Protein AF-K7M5F2-F1 (afdb_monomer)

Sequence (200 aa):
MLAVQALCSLNFTLAEAKSIIKHCSKCSKLYLAITSHKILSRCQKVRNAFELYLVQIQNAVPIPLAGKISAILHDLRGTEFSLEFAEDEARKVLLSLLEKNFPDSASVQKEELEAIQIATSRLEIKSPFSLLVEKATLKKQLEEVSEENLKQKELLQYLLYLLVKHGKSNCQFQNGSHSPKHECHDQSLEHELVVDESSQ

Mean predicted aligned error: 10.35 Å

Nearest PDB structures (foldseek):
  5cwd-assembly1_A  TM=3.007E-01  e=9.130E+00  synthetic construct
  8tn1-assembly1_B  TM=1.556E-01  e=3.199E+00  synthetic construct

Radius of gyration: 24.92 Å; Cα contacts (8 Å, |Δi|>4): 135; chains: 1; bounding box: 52×52×90 Å

Foldseek 3Di:
DQLVVLVVQLVVLVVQVVVLVVPVVLAFLLLCLQCVVVSQVSVVVSLVSNLVSLVSNLVVDDPVVVVVSVVVNVVSVVDHRDDDPLSPQLNVLVVVLVVPPDDDDPVNLVSLQVSVLSNCVSSVCQDPVSLVSSLVSLVVVLVVDDPVPVVSNVVSVVVNVSCVSRVVVSNPPPDDDDDDDDDDDDDDPDDDDDDDDDDD

Secondary structure (DSSP, 8-state):
-HHHHHHHHHHHHHHHHHHHHHHHHHS-HHHHHHHHHHHHHHHHHHHHHHHHHHHHHHTTS-HHHHHHHHHHHHHHHH------HHHHHHHHHHHHHHHT---S-HHHHHHHHHHHHHHHHHTT--SHHHHHHHHHHHHHHHHSS-TT-HHHHHHHHHHHHHHHHHTTGGGSSS--S-----------------------

pLDDT: mean 84.05, std 22.11, range [27.27, 98.25]

Structure (mmCIF, N/CA/C/O backbone):
data_AF-K7M5F2-F1
#
_entry.id   AF-K7M5F2-F1
#
loop_
_atom_site.group_PDB
_atom_site.id
_atom_site.type_symbol
_atom_site.label_atom_id
_atom_site.label_alt_id
_atom_site.label_comp_id
_atom_site.label_asym_id
_atom_site.label_entity_id
_atom_site.label_seq_id
_atom_site.pdbx_PDB_ins_code
_atom_site.Cartn_x
_atom_site.Cartn_y
_atom_site.Cartn_z
_atom_site.occupancy
_atom_site.B_iso_or_equiv
_atom_site.auth_seq_id
_atom_site.auth_comp_id
_atom_site.auth_asym_id
_atom_site.auth_atom_id
_atom_site.pdbx_PDB_model_num
ATOM 1 N N . MET A 1 1 ? 13.734 11.392 -31.577 1.00 63.00 1 MET A N 1
ATOM 2 C CA . MET A 1 1 ? 12.809 12.075 -30.641 1.00 63.00 1 MET A CA 1
ATOM 3 C C . MET A 1 1 ? 12.078 11.081 -29.732 1.00 63.00 1 MET A C 1
ATOM 5 O O . MET A 1 1 ? 12.103 11.277 -28.527 1.00 63.00 1 MET A O 1
ATOM 9 N N . LEU A 1 2 ? 11.546 9.971 -30.268 1.00 78.94 2 LEU A N 1
ATOM 10 C CA . LEU A 1 2 ? 10.808 8.951 -29.496 1.00 78.94 2 LEU A CA 1
ATOM 11 C C . LEU A 1 2 ? 11.593 8.323 -28.326 1.00 78.94 2 LEU A C 1
ATOM 13 O O . LEU A 1 2 ? 11.056 8.206 -27.233 1.00 78.94 2 LEU A O 1
ATOM 17 N N . ALA A 1 3 ? 12.874 7.984 -28.511 1.00 81.31 3 ALA A N 1
ATOM 18 C CA . ALA A 1 3 ? 13.677 7.352 -27.455 1.00 81.31 3 ALA A CA 1
ATOM 19 C C . ALA A 1 3 ? 13.924 8.265 -26.236 1.00 81.31 3 ALA A C 1
ATOM 21 O O . ALA A 1 3 ? 13.863 7.813 -25.096 1.00 81.31 3 ALA A O 1
ATOM 22 N N . VAL A 1 4 ? 14.158 9.563 -26.468 1.00 90.62 4 VAL A N 1
ATOM 23 C CA . VAL A 1 4 ? 14.329 10.552 -25.389 1.00 90.62 4 VAL A CA 1
ATOM 24 C C . VAL A 1 4 ? 13.016 10.735 -24.632 1.00 90.62 4 VAL A C 1
ATOM 26 O O . VAL A 1 4 ? 13.013 10.733 -23.407 1.00 90.62 4 VAL A O 1
ATOM 29 N N . GLN A 1 5 ? 11.894 10.815 -25.352 1.00 94.44 5 GLN A N 1
ATOM 30 C CA . GLN A 1 5 ? 10.572 10.899 -24.738 1.00 94.44 5 GLN A CA 1
ATOM 31 C C . GLN A 1 5 ? 10.264 9.662 -23.883 1.00 94.44 5 GLN A C 1
ATOM 33 O O . GLN A 1 5 ? 9.846 9.818 -22.740 1.00 94.44 5 GLN A O 1
ATOM 38 N N . ALA A 1 6 ? 10.537 8.454 -24.387 1.00 95.25 6 ALA A N 1
ATOM 39 C CA . ALA A 1 6 ? 10.358 7.216 -23.629 1.00 95.25 6 ALA A CA 1
ATOM 40 C C . ALA A 1 6 ? 11.212 7.195 -22.350 1.00 95.25 6 ALA A C 1
ATOM 42 O O . ALA A 1 6 ? 10.727 6.789 -21.297 1.00 95.25 6 ALA A O 1
ATOM 43 N N . LEU A 1 7 ? 12.454 7.691 -22.408 1.00 94.88 7 LEU A N 1
ATOM 44 C CA . LEU A 1 7 ? 13.317 7.811 -21.231 1.00 94.88 7 LEU A CA 1
ATOM 45 C C . LEU A 1 7 ? 12.778 8.829 -20.213 1.00 94.88 7 LEU A C 1
ATOM 47 O O . LEU A 1 7 ? 12.777 8.559 -19.011 1.00 94.88 7 LEU A O 1
ATOM 51 N N . CYS A 1 8 ? 12.283 9.980 -20.674 1.00 96.38 8 CYS A N 1
ATOM 52 C CA . CYS A 1 8 ? 11.631 10.962 -19.806 1.00 96.38 8 CYS A CA 1
ATOM 53 C C . CYS A 1 8 ? 10.386 10.371 -19.128 1.00 96.38 8 CYS A C 1
ATOM 55 O O . CYS A 1 8 ? 10.224 10.512 -17.915 1.00 96.38 8 CYS A O 1
ATOM 57 N N . SER A 1 9 ? 9.541 9.668 -19.886 1.00 97.56 9 SER A N 1
ATOM 58 C CA . SER A 1 9 ? 8.361 8.986 -19.356 1.00 97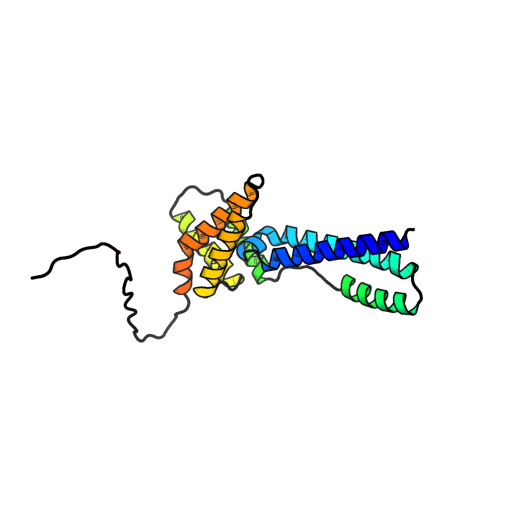.56 9 SER A CA 1
ATOM 59 C C . SER A 1 9 ? 8.730 7.890 -18.355 1.00 97.56 9 SER A C 1
ATOM 61 O O . SER A 1 9 ? 8.126 7.829 -17.288 1.00 97.56 9 SER A O 1
ATOM 63 N N . LEU A 1 10 ? 9.774 7.099 -18.627 1.00 97.12 10 LEU A N 1
ATOM 64 C CA . LEU A 1 10 ? 10.306 6.100 -17.695 1.00 97.12 10 LEU A CA 1
ATOM 65 C C . LEU A 1 10 ? 10.711 6.736 -16.356 1.00 97.12 10 LEU A C 1
ATOM 67 O O . LEU A 1 10 ? 10.392 6.209 -15.290 1.00 97.12 10 LEU A O 1
ATOM 71 N N . ASN A 1 11 ? 11.388 7.886 -16.400 1.00 97.31 11 ASN A N 1
ATOM 72 C CA . ASN A 1 11 ? 11.805 8.602 -15.197 1.00 97.31 11 ASN A CA 1
ATOM 73 C C . ASN A 1 11 ? 10.606 9.146 -14.396 1.00 97.31 11 ASN A C 1
ATOM 75 O O . ASN A 1 11 ? 10.605 9.085 -13.166 1.00 97.31 11 ASN A O 1
ATOM 79 N N . PHE A 1 12 ? 9.560 9.627 -15.075 1.00 97.62 12 PHE A N 1
ATOM 80 C CA . PHE A 1 12 ? 8.316 10.025 -14.413 1.00 97.62 12 PHE A CA 1
ATOM 81 C C . PHE A 1 12 ? 7.614 8.825 -13.758 1.00 97.62 12 PHE A C 1
ATOM 83 O O . PHE A 1 12 ? 7.247 8.895 -12.586 1.00 97.62 12 PHE A O 1
ATOM 90 N N . THR A 1 13 ? 7.509 7.694 -14.463 1.00 98.12 13 THR A N 1
ATOM 91 C CA . THR A 1 13 ? 6.963 6.443 -13.911 1.00 98.12 13 THR A CA 1
ATOM 92 C C . THR A 1 13 ? 7.760 5.967 -12.691 1.00 98.12 13 THR A C 1
ATOM 94 O O . THR A 1 13 ? 7.176 5.505 -11.712 1.00 98.12 13 THR A O 1
ATOM 97 N N . LEU A 1 14 ? 9.084 6.159 -12.677 1.00 97.88 14 LEU A N 1
ATOM 98 C CA . LEU A 1 14 ? 9.917 5.886 -11.503 1.00 97.88 14 LEU A CA 1
ATOM 99 C C . LEU A 1 14 ? 9.591 6.792 -10.312 1.00 97.88 14 LEU A C 1
ATOM 101 O O . LEU A 1 14 ? 9.552 6.320 -9.173 1.00 97.88 14 LEU A O 1
ATOM 105 N N . ALA A 1 15 ? 9.350 8.081 -10.548 1.00 98.25 15 ALA A N 1
ATOM 106 C CA . ALA A 1 15 ? 8.905 8.993 -9.499 1.00 98.25 15 ALA A CA 1
ATOM 107 C C . ALA A 1 15 ? 7.521 8.595 -8.951 1.00 98.25 15 ALA A C 1
ATOM 109 O O . ALA A 1 15 ? 7.313 8.617 -7.736 1.00 98.25 15 ALA A O 1
ATOM 110 N N . GLU A 1 16 ? 6.605 8.159 -9.819 1.00 97.75 16 GLU A N 1
ATOM 111 C CA . GLU A 1 16 ? 5.289 7.652 -9.421 1.00 97.75 16 GLU A CA 1
ATOM 112 C C . GLU A 1 16 ? 5.397 6.375 -8.573 1.00 97.75 16 GLU A C 1
ATOM 114 O O . GLU A 1 16 ? 4.801 6.303 -7.496 1.00 97.75 16 GLU A O 1
ATOM 119 N N . ALA A 1 17 ? 6.224 5.409 -8.987 1.00 97.56 17 ALA A N 1
ATOM 120 C CA . ALA A 1 17 ? 6.496 4.190 -8.224 1.00 97.56 17 ALA A CA 1
ATOM 121 C C . ALA A 1 17 ? 7.004 4.510 -6.808 1.00 97.56 17 ALA A C 1
ATOM 123 O O . ALA A 1 17 ? 6.481 4.003 -5.813 1.00 97.56 17 ALA A O 1
ATOM 124 N N . LYS A 1 18 ? 7.981 5.423 -6.703 1.00 98.19 18 LYS A N 1
ATOM 125 C CA . LYS A 1 18 ? 8.516 5.900 -5.416 1.00 98.19 18 LYS A CA 1
ATOM 126 C C . LYS A 1 18 ? 7.440 6.564 -4.559 1.00 98.19 18 LYS A C 1
ATOM 128 O O . LYS A 1 18 ? 7.428 6.378 -3.343 1.00 98.19 18 LYS A O 1
ATOM 133 N N . SER A 1 19 ? 6.538 7.324 -5.177 1.00 97.44 19 SER A N 1
ATOM 134 C CA . SER A 1 19 ? 5.416 7.962 -4.486 1.00 97.44 19 SER A CA 1
ATOM 135 C C . SER A 1 19 ? 4.451 6.929 -3.896 1.00 97.44 19 SER A C 1
ATOM 137 O O . SER A 1 19 ? 4.075 7.049 -2.731 1.00 97.44 19 SER A O 1
ATOM 139 N N . ILE A 1 20 ? 4.116 5.869 -4.642 1.00 97.19 20 ILE A N 1
ATOM 140 C CA . ILE A 1 20 ? 3.271 4.768 -4.146 1.00 97.19 20 ILE A CA 1
ATOM 141 C C . ILE A 1 20 ? 3.938 4.062 -2.961 1.00 97.19 20 ILE A C 1
ATOM 143 O O . ILE A 1 20 ? 3.299 3.891 -1.925 1.00 97.19 20 ILE A O 1
ATOM 147 N N . ILE A 1 21 ? 5.224 3.713 -3.072 1.00 96.88 21 ILE A N 1
ATOM 148 C CA . ILE A 1 21 ? 5.973 3.052 -1.987 1.00 96.88 21 ILE A CA 1
ATOM 149 C C . ILE A 1 21 ? 5.999 3.934 -0.733 1.00 96.88 21 ILE A C 1
ATOM 151 O O . ILE A 1 21 ? 5.692 3.468 0.362 1.00 96.88 21 ILE A O 1
ATOM 155 N N . LYS A 1 22 ? 6.311 5.227 -0.890 1.00 96.38 22 LYS A N 1
ATOM 156 C CA . LYS A 1 22 ? 6.329 6.200 0.212 1.00 96.38 22 LYS A CA 1
ATOM 157 C C . LYS A 1 22 ? 4.951 6.393 0.845 1.00 96.38 22 LYS A C 1
ATOM 159 O O . LYS A 1 22 ? 4.866 6.632 2.045 1.00 96.38 22 LYS A O 1
ATOM 164 N N . HIS A 1 23 ? 3.886 6.337 0.049 1.00 95.06 23 HIS A N 1
ATOM 165 C CA . HIS A 1 23 ? 2.523 6.383 0.561 1.00 95.06 23 HIS A CA 1
ATOM 166 C C . HIS A 1 23 ? 2.242 5.148 1.422 1.00 95.06 23 HIS A C 1
ATOM 168 O O . HIS A 1 23 ? 1.857 5.303 2.576 1.00 95.06 23 HIS A O 1
ATOM 174 N N . CYS A 1 24 ? 2.524 3.946 0.914 1.00 95.62 24 CYS A N 1
ATOM 175 C CA . CYS A 1 24 ? 2.294 2.703 1.651 1.00 95.62 24 CYS A CA 1
ATOM 176 C C . CYS A 1 24 ? 3.113 2.638 2.949 1.00 95.62 24 CYS A C 1
ATOM 178 O O . CYS A 1 24 ? 2.581 2.268 3.984 1.00 95.62 24 CYS A O 1
ATOM 180 N N . SER A 1 25 ? 4.374 3.076 2.947 1.00 95.44 25 SER A N 1
ATOM 181 C CA . SER A 1 25 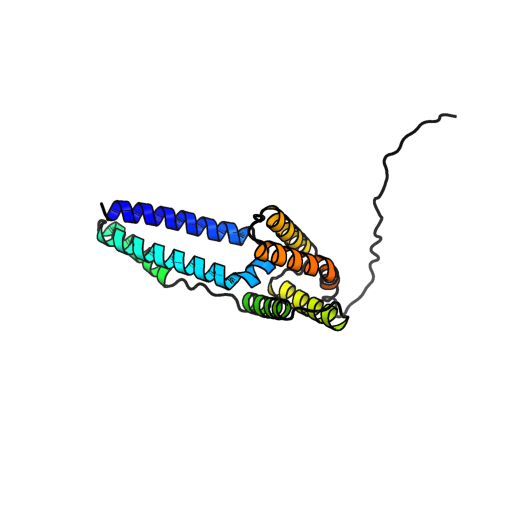? 5.213 3.018 4.154 1.00 95.44 25 SER A CA 1
ATOM 182 C C . SER A 1 25 ? 4.790 3.970 5.276 1.00 95.44 25 SER A C 1
ATOM 184 O O . SER A 1 25 ? 5.200 3.789 6.419 1.00 95.44 25 SER A O 1
ATOM 186 N N . LYS A 1 26 ? 3.998 4.999 4.958 1.00 94.44 26 LYS A N 1
ATOM 187 C CA . LYS A 1 26 ? 3.511 5.995 5.921 1.00 94.44 26 LYS A CA 1
ATOM 188 C C . LYS A 1 26 ? 2.046 5.813 6.301 1.00 94.44 26 LYS A C 1
ATOM 190 O O . LYS A 1 26 ? 1.570 6.532 7.174 1.00 94.44 26 LYS A O 1
ATOM 195 N N . CYS A 1 27 ? 1.321 4.936 5.614 1.00 96.44 27 CYS A N 1
ATOM 196 C CA . CYS A 1 27 ? -0.094 4.730 5.872 1.00 96.44 27 CYS A CA 1
ATOM 197 C C . CYS A 1 27 ? -0.322 3.738 7.011 1.00 96.44 27 CYS A C 1
ATOM 199 O O . CYS A 1 27 ? 0.452 2.807 7.211 1.00 96.44 27 CYS A O 1
ATOM 201 N N . SER A 1 28 ? -1.442 3.916 7.707 1.00 97.94 28 SER A N 1
ATOM 202 C CA . SER A 1 28 ? -2.003 2.931 8.625 1.00 97.94 28 SER A CA 1
ATOM 203 C C . SER A 1 28 ? -2.209 1.600 7.910 1.00 97.94 28 SER A C 1
ATOM 205 O O . SER A 1 28 ? -2.709 1.563 6.779 1.00 97.94 28 SER A O 1
ATOM 207 N N . LYS A 1 29 ? -1.878 0.501 8.593 1.00 97.75 29 LYS A N 1
ATOM 208 C CA . LYS A 1 29 ? -2.130 -0.851 8.086 1.00 97.75 29 LYS A CA 1
ATOM 209 C C . LYS A 1 29 ? -3.624 -1.103 7.883 1.00 97.75 29 LYS A C 1
ATOM 211 O O . LYS A 1 29 ? -4.004 -1.677 6.867 1.00 97.75 29 LYS A O 1
ATOM 216 N N . LEU A 1 30 ? -4.481 -0.639 8.799 1.00 97.62 30 LEU A N 1
ATOM 217 C CA . LEU A 1 30 ? -5.940 -0.744 8.649 1.00 97.62 30 LEU A CA 1
ATOM 218 C C . LEU A 1 30 ? -6.435 0.001 7.404 1.00 97.62 30 LEU A C 1
ATOM 220 O O . LEU A 1 30 ? -7.216 -0.536 6.616 1.00 97.62 30 LEU A O 1
ATOM 224 N N . TYR A 1 31 ? -5.947 1.226 7.199 1.00 97.81 31 TYR A N 1
ATOM 225 C CA . TYR A 1 31 ? -6.301 2.023 6.028 1.00 97.81 31 TYR A CA 1
ATOM 226 C C . TYR A 1 31 ? -5.828 1.364 4.724 1.00 97.81 31 TYR A C 1
ATOM 228 O O . TYR A 1 31 ? -6.576 1.315 3.741 1.00 97.81 31 TYR A O 1
ATOM 236 N N . LEU A 1 32 ? -4.607 0.819 4.707 1.00 97.81 32 LEU A N 1
ATOM 237 C CA . LEU A 1 32 ? -4.080 0.076 3.562 1.00 97.81 32 LEU A CA 1
ATOM 238 C C . LEU A 1 32 ? -4.871 -1.196 3.283 1.00 97.81 32 LEU A C 1
ATOM 240 O O . LEU A 1 32 ? -5.139 -1.469 2.119 1.00 97.81 32 LEU A O 1
ATOM 244 N N . ALA A 1 33 ? -5.312 -1.934 4.304 1.00 98.00 33 ALA A N 1
ATOM 245 C CA . ALA A 1 33 ? -6.135 -3.125 4.106 1.00 98.00 33 ALA A CA 1
ATOM 246 C C . ALA A 1 33 ? -7.422 -2.784 3.334 1.00 98.00 33 ALA A C 1
ATOM 248 O O . ALA A 1 33 ? -7.729 -3.414 2.321 1.00 98.00 33 ALA A O 1
ATOM 249 N N . ILE A 1 34 ? -8.127 -1.720 3.733 1.00 97.38 34 ILE A N 1
ATOM 250 C CA . ILE A 1 34 ? -9.360 -1.261 3.069 1.00 97.38 34 ILE A CA 1
ATOM 251 C C . ILE A 1 34 ? -9.091 -0.711 1.660 1.00 97.38 34 ILE A C 1
ATOM 253 O O . ILE A 1 34 ? -9.845 -0.980 0.721 1.00 97.38 34 ILE A O 1
ATOM 257 N N . THR A 1 35 ? -8.014 0.058 1.486 1.00 96.81 35 THR A N 1
ATOM 258 C CA . THR A 1 35 ? -7.685 0.721 0.208 1.00 96.81 35 THR A CA 1
ATOM 259 C C . THR A 1 35 ? -6.789 -0.102 -0.720 1.00 96.81 35 THR A C 1
ATOM 261 O O . THR A 1 35 ? -6.487 0.333 -1.834 1.00 96.81 35 THR A O 1
ATOM 264 N N . SER A 1 36 ? -6.427 -1.310 -0.302 1.00 96.56 36 SER A N 1
ATOM 265 C CA . SER A 1 36 ? -5.503 -2.237 -0.959 1.00 96.56 36 SER A CA 1
ATOM 266 C C . SER A 1 36 ? -5.755 -2.399 -2.453 1.00 96.56 36 SER A C 1
ATOM 268 O O . SER A 1 36 ? -4.835 -2.220 -3.244 1.00 96.56 36 SER A O 1
ATOM 270 N N . HIS A 1 37 ? -6.999 -2.631 -2.883 1.00 95.75 37 HIS A N 1
ATOM 271 C CA . HIS A 1 37 ? -7.314 -2.801 -4.307 1.00 95.75 37 HIS A CA 1
ATOM 272 C C . HIS A 1 37 ? -6.934 -1.572 -5.154 1.00 95.75 37 HIS A C 1
ATOM 274 O O . HIS A 1 37 ? -6.482 -1.708 -6.293 1.00 95.75 37 HIS A O 1
ATOM 280 N N . LYS A 1 38 ? -7.086 -0.357 -4.603 1.00 96.00 38 LYS A N 1
ATOM 281 C CA . LYS A 1 38 ? -6.697 0.884 -5.288 1.00 96.00 38 LYS A CA 1
ATOM 282 C C . LYS A 1 38 ? -5.182 0.960 -5.405 1.00 96.00 38 LYS A C 1
ATOM 284 O O . LYS A 1 38 ? -4.678 1.350 -6.454 1.00 96.00 38 LYS A O 1
ATOM 289 N N . ILE A 1 39 ? -4.463 0.574 -4.351 1.00 96.81 39 ILE A N 1
ATOM 290 C CA . ILE A 1 39 ? -2.999 0.524 -4.347 1.00 96.81 39 ILE A CA 1
ATOM 291 C C . ILE A 1 39 ? -2.488 -0.515 -5.348 1.00 96.81 39 ILE A C 1
ATOM 293 O O . ILE A 1 39 ? -1.681 -0.158 -6.202 1.00 96.81 39 ILE A O 1
ATOM 297 N N . LEU A 1 40 ? -3.020 -1.740 -5.335 1.00 97.25 40 LEU A N 1
ATOM 298 C CA . LEU A 1 40 ? -2.664 -2.787 -6.297 1.00 97.25 40 LEU A CA 1
ATOM 299 C C . LEU A 1 40 ? -2.913 -2.334 -7.740 1.00 97.25 40 LEU A C 1
ATOM 301 O O . LEU A 1 40 ? -2.040 -2.480 -8.592 1.00 97.25 40 LEU A O 1
ATOM 305 N N . SER A 1 41 ? -4.056 -1.692 -8.011 1.00 97.19 41 SER A N 1
ATOM 306 C CA . SER A 1 41 ? -4.349 -1.127 -9.335 1.00 97.19 41 SER A CA 1
ATOM 307 C C . SER A 1 41 ? -3.330 -0.060 -9.756 1.00 97.19 41 SER A C 1
ATOM 309 O O . SER A 1 41 ? -2.920 -0.021 -10.917 1.00 97.19 41 SER A O 1
ATOM 311 N N . ARG A 1 42 ? -2.877 0.794 -8.829 1.00 97.38 42 ARG A N 1
ATOM 312 C CA . ARG A 1 42 ? -1.824 1.785 -9.103 1.00 97.38 42 ARG A CA 1
ATOM 313 C C . ARG A 1 42 ? -0.475 1.119 -9.377 1.00 97.38 42 ARG A C 1
ATOM 315 O O . ARG A 1 42 ? 0.165 1.472 -10.364 1.00 97.38 42 ARG A O 1
ATOM 322 N N . CYS A 1 43 ? -0.075 0.131 -8.575 1.00 97.00 43 CYS A N 1
ATOM 323 C CA . CYS A 1 43 ? 1.142 -0.654 -8.803 1.00 97.00 43 CYS A CA 1
ATOM 324 C C . CYS A 1 43 ? 1.123 -1.328 -10.181 1.00 97.00 43 CYS A C 1
ATOM 326 O O . CYS A 1 43 ? 2.088 -1.238 -10.939 1.00 97.00 43 CYS A O 1
ATOM 328 N N . GLN A 1 44 ? -0.014 -1.921 -10.545 1.00 97.06 44 GLN A N 1
ATOM 329 C CA . GLN A 1 44 ? -0.224 -2.566 -11.835 1.00 97.06 44 GLN A CA 1
ATOM 330 C C . GLN A 1 44 ? -0.091 -1.585 -13.010 1.00 97.06 44 GLN A C 1
ATOM 332 O O . GLN A 1 44 ? 0.558 -1.895 -14.010 1.00 97.06 44 GLN A O 1
ATOM 337 N N . LYS A 1 45 ? -0.667 -0.382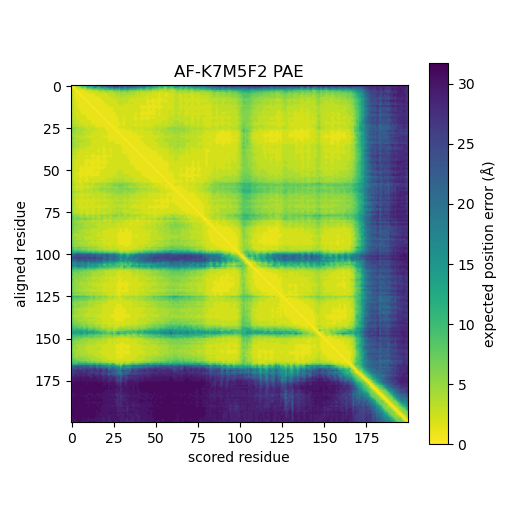 -12.895 1.00 96.94 45 LYS A N 1
ATOM 338 C CA . LYS A 1 45 ? -0.534 0.674 -13.914 1.00 96.94 45 LYS A CA 1
ATOM 339 C C . LYS A 1 45 ? 0.917 1.120 -14.082 1.00 96.94 45 LYS A C 1
ATOM 341 O O . LYS A 1 45 ? 1.387 1.226 -15.211 1.00 96.94 45 LYS A O 1
ATOM 346 N N . VAL A 1 46 ? 1.630 1.321 -12.975 1.00 97.62 46 VAL A N 1
ATOM 347 C CA . VAL A 1 46 ? 3.053 1.689 -12.981 1.00 97.62 46 VAL A CA 1
ATOM 348 C C . VAL A 1 46 ? 3.911 0.590 -13.613 1.00 97.62 46 VAL A C 1
ATOM 350 O O . VAL A 1 46 ? 4.764 0.892 -14.443 1.00 97.62 46 VAL A O 1
ATOM 353 N N . ARG A 1 47 ? 3.650 -0.687 -13.304 1.00 97.69 47 ARG A N 1
ATOM 354 C CA . ARG A 1 47 ? 4.326 -1.833 -13.936 1.00 97.69 47 ARG A CA 1
ATOM 355 C C . ARG A 1 47 ? 4.115 -1.859 -15.445 1.00 97.69 47 ARG A C 1
ATOM 357 O O . ARG A 1 47 ? 5.083 -1.956 -16.191 1.00 97.69 47 ARG A O 1
ATOM 364 N N . ASN A 1 48 ? 2.871 -1.703 -15.894 1.00 96.69 48 ASN A N 1
ATOM 365 C CA . ASN A 1 48 ? 2.546 -1.676 -17.321 1.00 96.69 48 ASN A CA 1
ATOM 366 C C . ASN A 1 48 ? 3.223 -0.496 -18.037 1.00 96.69 48 ASN A C 1
ATOM 368 O O . ASN A 1 48 ? 3.699 -0.643 -19.160 1.00 96.69 48 ASN A O 1
ATOM 372 N N . ALA A 1 49 ? 3.299 0.670 -17.387 1.00 97.62 49 ALA A N 1
ATOM 373 C CA . ALA A 1 49 ? 4.003 1.830 -17.923 1.00 97.62 49 ALA A CA 1
ATOM 374 C C . ALA A 1 49 ? 5.518 1.583 -18.026 1.00 97.62 49 ALA A C 1
ATOM 376 O O . ALA A 1 49 ? 6.113 1.874 -19.063 1.00 97.62 49 ALA A O 1
ATOM 377 N N . PHE A 1 50 ? 6.139 0.996 -16.997 1.00 97.88 50 PHE A N 1
ATOM 378 C CA . PHE A 1 50 ? 7.545 0.595 -17.061 1.00 97.88 50 PHE A CA 1
ATOM 379 C C . PHE A 1 50 ? 7.802 -0.361 -18.220 1.00 97.88 50 PHE A C 1
ATOM 381 O O . PHE A 1 50 ? 8.727 -0.130 -18.994 1.00 97.88 50 PHE A O 1
ATOM 388 N N . GLU A 1 51 ? 6.973 -1.393 -18.370 1.00 97.50 51 GLU A N 1
ATOM 389 C CA . GLU A 1 51 ? 7.098 -2.352 -19.463 1.00 97.50 51 GLU A CA 1
ATOM 390 C C . GLU A 1 51 ? 7.027 -1.657 -20.828 1.00 97.50 51 GLU A C 1
ATOM 392 O O . GLU A 1 51 ? 7.922 -1.832 -21.657 1.00 97.50 51 GLU A O 1
ATOM 397 N N . LEU A 1 52 ? 6.012 -0.812 -21.034 1.00 96.56 52 LEU A N 1
ATOM 398 C CA . LEU A 1 52 ? 5.823 -0.062 -22.273 1.00 96.56 52 LEU A CA 1
ATOM 399 C C . LEU A 1 52 ? 7.067 0.761 -22.641 1.00 96.56 52 LEU A C 1
ATOM 401 O O . LEU A 1 52 ? 7.551 0.682 -23.773 1.00 96.56 52 LEU A O 1
ATOM 405 N N . TYR A 1 53 ? 7.590 1.553 -21.703 1.00 97.62 53 TYR A N 1
ATOM 406 C CA . TYR A 1 53 ? 8.713 2.449 -21.987 1.00 97.62 53 TYR A CA 1
ATOM 407 C C . TYR A 1 53 ? 10.044 1.705 -22.098 1.00 97.62 53 TYR A C 1
ATOM 409 O O . TYR A 1 53 ? 10.865 2.055 -22.946 1.00 97.62 53 TYR A O 1
ATOM 417 N N . LEU A 1 54 ? 10.256 0.646 -21.314 1.00 97.00 54 LEU A N 1
ATOM 418 C CA . LEU A 1 54 ? 11.455 -0.186 -21.420 1.00 97.00 54 LEU A CA 1
ATOM 419 C C . LEU A 1 54 ? 11.525 -0.906 -22.770 1.00 97.00 54 LEU A C 1
ATOM 421 O O . LEU A 1 54 ? 12.592 -0.911 -23.376 1.00 97.00 54 LEU A O 1
ATOM 425 N N . VAL A 1 55 ? 10.409 -1.432 -23.288 1.00 96.38 55 VAL A N 1
ATOM 426 C CA . VAL A 1 55 ? 10.361 -2.033 -24.636 1.00 96.38 55 VAL A CA 1
ATOM 427 C C . VAL A 1 55 ? 10.713 -1.004 -25.716 1.00 96.38 55 VAL A C 1
ATOM 429 O O . VAL A 1 55 ? 11.490 -1.296 -26.625 1.00 96.38 55 VAL A O 1
ATOM 432 N N . GLN A 1 56 ? 10.200 0.226 -25.614 1.00 95.50 56 GLN A N 1
ATOM 433 C CA . GLN A 1 56 ? 10.539 1.290 -26.568 1.00 95.50 56 GLN A CA 1
ATOM 434 C C . GLN A 1 56 ? 12.029 1.654 -26.530 1.00 95.50 56 GLN A C 1
ATOM 436 O O . GLN A 1 56 ? 12.647 1.819 -27.581 1.00 95.50 56 GLN A O 1
ATOM 441 N N . ILE A 1 57 ? 12.616 1.754 -25.333 1.00 95.75 57 ILE A N 1
ATOM 442 C CA . ILE A 1 57 ? 14.040 2.067 -25.161 1.00 95.75 57 ILE A CA 1
ATOM 443 C C . ILE A 1 57 ? 14.911 0.901 -25.640 1.00 95.75 57 ILE A C 1
ATOM 445 O O . ILE A 1 57 ? 15.922 1.144 -26.292 1.00 95.75 57 ILE A O 1
ATOM 449 N N . GLN A 1 58 ? 14.516 -0.348 -25.376 1.00 95.94 58 GLN A N 1
ATOM 450 C CA . GLN A 1 58 ? 15.244 -1.549 -25.797 1.00 95.94 58 GLN A CA 1
ATOM 451 C C . GLN A 1 58 ? 15.533 -1.551 -27.302 1.00 95.94 58 GLN A C 1
ATOM 453 O O . GLN A 1 58 ? 16.652 -1.850 -27.710 1.00 95.94 58 GLN A O 1
ATOM 458 N N . ASN A 1 59 ? 14.550 -1.151 -28.112 1.00 92.94 59 ASN A N 1
ATOM 459 C CA . ASN A 1 59 ? 14.666 -1.087 -29.571 1.00 92.94 59 ASN A CA 1
ATOM 460 C C . ASN A 1 59 ? 15.517 0.092 -30.077 1.00 92.94 59 ASN A C 1
ATOM 462 O O . ASN A 1 59 ? 15.803 0.176 -31.269 1.00 92.94 59 ASN A O 1
ATOM 466 N N . ALA A 1 60 ? 15.900 1.018 -29.195 1.00 94.62 60 ALA A N 1
ATOM 467 C CA . ALA A 1 60 ? 16.623 2.243 -29.531 1.00 94.62 60 ALA A CA 1
ATOM 468 C C . ALA A 1 60 ? 18.060 2.284 -28.982 1.00 94.62 60 ALA A C 1
ATOM 470 O O . ALA A 1 60 ? 18.748 3.291 -29.157 1.00 94.62 60 ALA A O 1
ATOM 471 N N . VAL A 1 61 ? 18.520 1.225 -28.308 1.00 94.50 61 VAL A N 1
ATOM 472 C CA . VAL A 1 61 ? 19.853 1.158 -27.689 1.00 94.50 61 VAL A CA 1
ATOM 473 C C . VAL A 1 61 ? 20.707 0.033 -28.289 1.00 94.50 61 VAL A C 1
ATOM 475 O O . VAL A 1 61 ? 20.169 -0.941 -28.812 1.00 94.50 61 VAL A O 1
ATOM 478 N N . PRO A 1 62 ? 22.049 0.116 -28.195 1.00 96.88 62 PRO A N 1
ATOM 479 C CA . PRO A 1 62 ? 22.935 -0.973 -28.601 1.00 96.88 62 PRO A CA 1
ATOM 480 C C . PRO A 1 62 ? 22.645 -2.297 -27.877 1.00 96.88 62 PRO A C 1
ATOM 482 O O . PRO A 1 62 ? 22.230 -2.308 -26.716 1.00 96.88 62 PRO A O 1
ATOM 485 N N . ILE A 1 63 ? 22.972 -3.414 -28.537 1.00 96.06 63 ILE A N 1
ATOM 486 C CA . ILE A 1 63 ? 22.698 -4.791 -28.081 1.00 96.06 63 ILE A CA 1
ATOM 487 C C . ILE A 1 63 ? 23.075 -5.046 -26.606 1.00 96.06 63 ILE A C 1
ATOM 489 O O . ILE A 1 63 ? 22.247 -5.604 -25.884 1.00 96.06 63 ILE A O 1
ATOM 493 N N . PRO A 1 64 ? 24.247 -4.612 -26.091 1.00 96.19 64 PRO A N 1
ATOM 494 C CA . PRO A 1 64 ? 24.592 -4.855 -24.688 1.00 96.19 64 PRO A CA 1
ATOM 495 C C . PRO A 1 64 ? 23.621 -4.204 -23.691 1.00 96.19 64 PRO A C 1
ATOM 497 O O . PRO A 1 64 ? 23.356 -4.762 -22.628 1.00 96.19 64 PRO A O 1
ATOM 500 N N . LEU A 1 65 ? 23.072 -3.030 -24.021 1.00 96.25 65 LEU A N 1
ATOM 501 C CA . LEU A 1 65 ? 22.064 -2.359 -23.197 1.00 96.25 65 LEU A CA 1
ATOM 502 C C . LEU A 1 65 ? 20.686 -2.995 -23.381 1.00 96.25 65 LEU A C 1
ATOM 504 O O . LEU A 1 65 ? 19.975 -3.185 -22.396 1.00 96.25 65 LEU A O 1
ATOM 508 N N . ALA A 1 66 ? 20.337 -3.387 -24.608 1.00 97.38 66 ALA A N 1
ATOM 509 C CA . ALA A 1 66 ? 19.091 -4.093 -24.890 1.00 97.38 66 ALA A CA 1
ATOM 510 C C . ALA A 1 66 ? 18.991 -5.418 -24.108 1.00 97.38 66 ALA A C 1
ATOM 512 O O . ALA A 1 66 ? 17.921 -5.745 -23.591 1.00 97.38 66 ALA A O 1
ATOM 513 N N . GLY A 1 67 ? 20.112 -6.133 -23.946 1.00 97.81 67 GLY A N 1
ATOM 514 C CA . GLY A 1 67 ? 20.204 -7.331 -23.107 1.00 97.81 67 GLY A CA 1
ATOM 515 C C . GLY A 1 67 ? 19.924 -7.050 -21.626 1.00 97.81 67 GLY A C 1
ATOM 516 O O . GLY A 1 67 ? 19.138 -7.763 -21.005 1.00 97.81 67 GLY A O 1
ATOM 517 N N . LYS A 1 68 ? 20.480 -5.9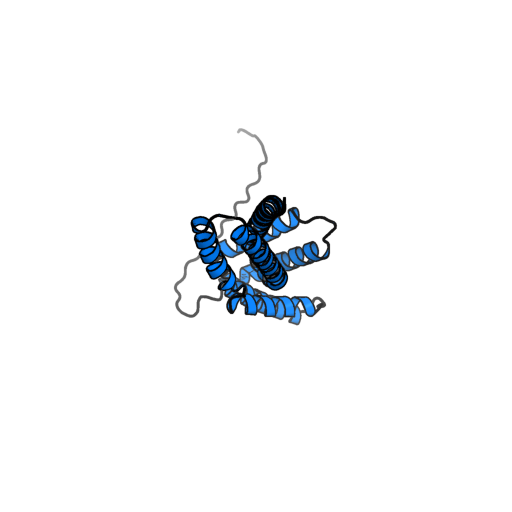64 -21.068 1.00 97.81 68 LYS A N 1
ATOM 518 C CA . LYS A 1 68 ? 20.192 -5.541 -19.682 1.00 97.81 68 LYS A CA 1
ATOM 519 C C . LYS A 1 68 ? 18.722 -5.171 -19.487 1.00 97.81 68 LYS A C 1
ATOM 521 O O . LYS A 1 68 ? 18.115 -5.573 -18.501 1.00 97.81 68 LYS A O 1
ATOM 526 N N . ILE A 1 69 ? 18.142 -4.437 -20.437 1.00 97.56 69 ILE A N 1
ATOM 527 C CA . ILE A 1 69 ? 16.717 -4.084 -20.405 1.00 97.56 69 ILE A CA 1
ATOM 528 C C . ILE A 1 69 ? 15.847 -5.343 -20.482 1.00 97.56 69 ILE A C 1
ATOM 530 O O . ILE A 1 69 ? 14.842 -5.424 -19.782 1.00 97.56 69 ILE A O 1
ATOM 534 N N . SER A 1 70 ? 16.252 -6.346 -21.265 1.00 97.88 70 SER A N 1
ATOM 535 C CA . SER A 1 70 ? 15.532 -7.620 -21.356 1.00 97.88 70 SER A CA 1
ATOM 536 C C . SER A 1 70 ? 15.449 -8.347 -20.014 1.00 97.88 70 SER A C 1
ATOM 538 O O . SER A 1 70 ? 14.399 -8.901 -19.701 1.00 97.88 70 SER A O 1
ATOM 540 N N . ALA A 1 71 ? 16.526 -8.334 -19.222 1.00 96.94 71 ALA A N 1
ATOM 541 C CA . ALA A 1 71 ? 16.525 -8.925 -17.884 1.00 96.94 71 ALA A CA 1
ATOM 542 C C . ALA A 1 71 ? 15.553 -8.186 -16.948 1.00 96.94 71 ALA A C 1
ATOM 544 O O . ALA A 1 71 ? 14.716 -8.814 -16.310 1.00 96.94 71 ALA A O 1
ATOM 545 N N . ILE A 1 72 ? 15.571 -6.847 -16.959 1.00 96.88 72 ILE A N 1
ATOM 546 C CA . ILE A 1 72 ? 14.629 -6.033 -16.171 1.00 96.88 72 ILE A CA 1
ATOM 547 C C . ILE A 1 72 ? 13.178 -6.317 -16.585 1.00 96.88 72 ILE A C 1
ATOM 549 O O . ILE A 1 72 ? 12.309 -6.468 -15.732 1.00 96.88 72 ILE A O 1
ATOM 553 N N . LEU A 1 73 ? 12.903 -6.397 -17.891 1.00 97.75 73 LEU A N 1
ATOM 554 C CA . LEU A 1 73 ? 11.573 -6.712 -18.416 1.00 97.75 73 LEU A CA 1
ATOM 555 C C . LEU A 1 73 ? 11.095 -8.101 -17.988 1.00 97.75 73 LEU A C 1
ATOM 557 O O . LEU A 1 73 ? 9.916 -8.265 -17.685 1.00 97.75 73 LEU A O 1
ATOM 561 N N . HIS A 1 74 ? 11.989 -9.089 -17.971 1.00 97.00 74 HIS A N 1
ATOM 562 C CA . HIS A 1 74 ? 11.679 -10.434 -17.500 1.00 97.00 74 HIS A CA 1
ATOM 563 C C . HIS A 1 74 ? 11.233 -10.417 -16.030 1.00 97.00 74 HIS A C 1
ATOM 565 O O . HIS A 1 74 ? 10.148 -10.907 -15.717 1.00 97.00 74 HIS A O 1
ATOM 571 N N . ASP A 1 75 ? 12.005 -9.770 -15.155 1.00 95.94 75 ASP A N 1
ATOM 572 C CA . ASP A 1 75 ? 11.686 -9.673 -13.725 1.00 95.94 75 ASP A CA 1
ATOM 573 C C . ASP A 1 75 ? 10.389 -8.885 -13.482 1.00 95.94 75 ASP A C 1
ATOM 575 O O . ASP A 1 75 ? 9.536 -9.272 -12.678 1.00 95.94 75 ASP A O 1
ATOM 579 N N . LEU A 1 76 ? 10.194 -7.800 -14.237 1.00 95.81 76 LEU A N 1
ATOM 580 C CA . LEU A 1 76 ? 8.998 -6.969 -14.156 1.00 95.81 76 LEU A CA 1
ATOM 581 C C . LEU A 1 76 ? 7.735 -7.754 -14.534 1.00 95.81 76 LEU A C 1
ATOM 583 O O . LEU A 1 76 ? 6.720 -7.645 -13.851 1.00 95.81 76 LEU A O 1
ATOM 587 N N . ARG A 1 77 ? 7.792 -8.564 -15.597 1.00 94.62 77 ARG A N 1
ATOM 588 C CA . ARG A 1 77 ? 6.669 -9.403 -16.053 1.00 94.62 77 ARG A CA 1
ATOM 589 C C . ARG A 1 77 ? 6.348 -10.539 -15.090 1.00 94.62 77 ARG A C 1
ATOM 591 O O . ARG A 1 77 ? 5.183 -10.904 -14.974 1.00 94.62 77 ARG A O 1
ATOM 598 N N . GLY A 1 78 ? 7.358 -11.071 -14.402 1.00 91.88 78 GLY A N 1
ATOM 599 C CA . GLY A 1 78 ? 7.184 -12.093 -13.369 1.00 91.88 78 GLY A CA 1
ATOM 600 C C . GLY A 1 78 ? 6.637 -11.557 -12.042 1.00 91.88 78 GLY A C 1
ATOM 601 O O . GLY A 1 78 ? 6.251 -12.345 -11.185 1.00 91.88 78 GLY A O 1
ATOM 602 N N . THR A 1 79 ? 6.590 -10.235 -11.851 1.00 92.94 79 THR A N 1
ATOM 603 C CA . THR A 1 79 ? 6.115 -9.625 -10.602 1.00 92.94 79 THR A CA 1
ATOM 604 C C . THR A 1 79 ? 4.589 -9.562 -10.573 1.00 92.94 79 THR A C 1
ATOM 606 O O . THR A 1 79 ? 3.989 -8.796 -11.329 1.00 92.94 79 THR A O 1
ATOM 609 N N . GLU A 1 80 ? 3.953 -10.286 -9.654 1.00 92.38 80 GLU A N 1
ATOM 610 C CA . GLU A 1 80 ? 2.516 -10.196 -9.375 1.00 92.38 80 GLU A CA 1
ATOM 611 C C . GLU A 1 80 ? 2.242 -9.302 -8.154 1.00 92.38 80 GLU A C 1
ATOM 613 O O . GLU A 1 80 ? 2.939 -9.377 -7.145 1.00 92.38 80 GLU A O 1
ATOM 618 N N . PHE A 1 81 ? 1.230 -8.433 -8.248 1.00 93.31 81 PHE A N 1
ATOM 619 C CA . PHE A 1 81 ? 0.764 -7.631 -7.117 1.00 93.31 81 PHE A CA 1
ATOM 620 C C . PHE A 1 81 ? -0.518 -8.248 -6.566 1.00 93.31 81 PHE A C 1
ATOM 622 O O . PHE A 1 81 ? -1.594 -8.065 -7.136 1.00 93.31 81 PHE A O 1
ATOM 629 N N . SER A 1 82 ? -0.399 -8.943 -5.442 1.00 94.50 82 SER A N 1
ATOM 630 C CA . SER A 1 82 ? -1.503 -9.590 -4.736 1.00 94.50 82 SER A CA 1
ATOM 631 C C . SER A 1 82 ? -1.481 -9.224 -3.255 1.00 94.50 82 SER A C 1
ATOM 633 O O . SER A 1 82 ? -0.461 -8.767 -2.743 1.00 94.50 82 SER A O 1
ATOM 635 N N . LEU A 1 83 ? -2.606 -9.432 -2.570 1.00 94.81 83 LEU A N 1
ATOM 636 C CA . LEU A 1 83 ? -2.641 -9.388 -1.109 1.00 94.81 83 LEU A CA 1
ATOM 637 C C . LEU A 1 83 ? -2.243 -10.735 -0.538 1.00 94.81 83 LEU A C 1
ATOM 639 O O . LEU A 1 83 ? -2.611 -11.781 -1.080 1.00 94.81 83 LEU A O 1
ATOM 643 N N . GLU A 1 84 ? -1.555 -10.703 0.594 1.00 95.69 84 GLU A N 1
ATOM 644 C CA . GLU A 1 84 ? -1.416 -11.900 1.405 1.00 95.69 84 GLU A CA 1
ATOM 645 C C . GLU A 1 84 ? -2.777 -12.305 1.982 1.00 95.69 84 GLU A C 1
ATOM 647 O O . GLU A 1 84 ? -3.660 -11.473 2.212 1.00 95.69 84 GLU A O 1
ATOM 652 N N . PHE A 1 85 ? -2.946 -13.596 2.276 1.00 96.69 85 PHE A N 1
ATOM 653 C CA . PHE A 1 85 ? -4.191 -14.115 2.847 1.00 96.69 85 PHE A CA 1
ATOM 654 C C . PHE A 1 85 ? -4.626 -13.333 4.098 1.00 96.69 85 PHE A C 1
ATOM 656 O O . PHE A 1 85 ? -5.798 -12.999 4.248 1.00 96.69 85 PHE A O 1
ATOM 663 N N . ALA A 1 86 ? -3.686 -12.994 4.985 1.00 97.31 86 ALA A N 1
ATOM 664 C CA . ALA A 1 86 ? -3.997 -12.247 6.199 1.00 97.31 86 ALA A CA 1
ATOM 665 C C . ALA A 1 86 ? -4.494 -10.819 5.904 1.00 97.31 86 ALA A C 1
ATOM 667 O O . ALA A 1 86 ? -5.459 -10.367 6.523 1.00 97.31 86 ALA A O 1
ATOM 668 N N . GLU A 1 87 ? -3.884 -10.129 4.940 1.00 97.06 87 GLU A N 1
ATOM 669 C CA . GLU A 1 87 ? -4.293 -8.785 4.520 1.00 97.06 87 GLU A CA 1
ATOM 670 C C . GLU A 1 87 ? -5.692 -8.794 3.892 1.00 97.06 87 GLU A C 1
ATOM 672 O O . GLU A 1 87 ? -6.515 -7.924 4.192 1.00 97.06 87 GLU A O 1
ATOM 677 N N . ASP A 1 88 ? -5.988 -9.797 3.060 1.00 97.88 88 ASP A N 1
ATOM 678 C CA . ASP A 1 88 ? -7.298 -9.944 2.427 1.00 97.88 88 ASP A CA 1
ATOM 679 C C . ASP A 1 88 ? -8.402 -10.277 3.444 1.00 97.88 88 ASP A C 1
ATOM 681 O O . ASP A 1 88 ? -9.497 -9.714 3.379 1.00 97.88 88 ASP A O 1
ATOM 685 N N . GLU A 1 89 ? -8.115 -11.118 4.439 1.00 97.88 89 GLU A N 1
ATOM 686 C CA . GLU A 1 89 ? -9.053 -11.399 5.532 1.00 97.88 89 GLU A CA 1
ATOM 687 C C . GLU A 1 89 ? -9.324 -10.153 6.388 1.00 97.88 89 GLU A C 1
ATOM 689 O O . GLU A 1 89 ? -10.481 -9.847 6.686 1.00 97.88 89 GLU A O 1
ATOM 694 N N . ALA A 1 90 ? -8.284 -9.382 6.730 1.00 98.06 90 ALA A N 1
ATOM 695 C CA . ALA A 1 90 ? -8.454 -8.112 7.438 1.00 98.06 90 ALA A CA 1
ATOM 696 C C . ALA A 1 90 ? -9.334 -7.141 6.637 1.00 98.06 90 ALA A C 1
ATOM 698 O O . ALA A 1 90 ? -10.255 -6.528 7.181 1.00 98.06 90 ALA A O 1
ATOM 699 N N . ARG A 1 91 ? -9.089 -7.039 5.326 1.00 97.62 91 ARG A N 1
ATOM 700 C CA . ARG A 1 91 ? -9.881 -6.218 4.407 1.00 97.62 91 ARG A CA 1
ATOM 701 C C . ARG A 1 91 ? -11.350 -6.626 4.400 1.00 97.62 91 ARG A C 1
ATOM 703 O O . ARG A 1 91 ? -12.202 -5.756 4.557 1.00 97.62 91 ARG A O 1
ATOM 710 N N . LYS A 1 92 ? -11.661 -7.913 4.211 1.00 97.69 92 LYS A N 1
ATOM 711 C CA . LYS A 1 92 ? -13.049 -8.408 4.138 1.00 97.69 92 LYS A CA 1
ATOM 712 C C . LYS A 1 92 ? -13.838 -8.063 5.392 1.00 97.69 92 LYS A C 1
ATOM 714 O O . LYS A 1 92 ? -14.960 -7.572 5.292 1.00 97.69 92 LYS A O 1
ATOM 719 N N . VAL A 1 93 ? -13.240 -8.288 6.559 1.00 97.06 93 VAL A N 1
ATOM 720 C CA . VAL A 1 93 ? -13.887 -8.031 7.847 1.00 97.06 93 VAL A CA 1
ATOM 721 C C . VAL A 1 93 ? -14.142 -6.536 8.050 1.00 97.06 93 VAL A C 1
ATOM 723 O O . VAL A 1 93 ? -15.248 -6.152 8.425 1.00 97.06 93 VAL A O 1
ATOM 726 N N . LEU A 1 94 ? -13.166 -5.679 7.730 1.00 96.12 94 LEU A N 1
ATOM 727 C CA . LEU A 1 94 ? -13.331 -4.226 7.830 1.00 96.12 94 LEU A CA 1
ATOM 728 C C . LEU A 1 94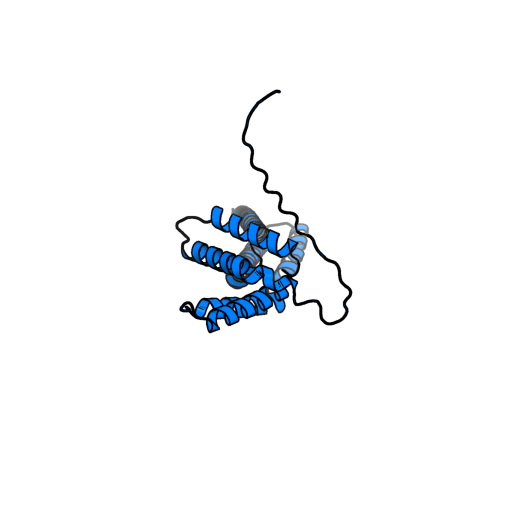 ? -14.363 -3.680 6.834 1.00 96.12 94 LEU A C 1
ATOM 730 O O . LEU A 1 94 ? -15.170 -2.832 7.201 1.00 96.12 94 LEU A O 1
ATOM 734 N N . LEU A 1 95 ? -14.371 -4.164 5.589 1.00 95.38 95 LEU A N 1
ATOM 735 C CA . LEU A 1 95 ? -15.370 -3.758 4.594 1.00 95.38 95 LEU A CA 1
ATOM 736 C C . LEU A 1 95 ? -16.780 -4.191 5.003 1.00 95.38 95 LEU A C 1
ATOM 738 O O . LEU A 1 95 ? -17.698 -3.378 4.954 1.00 95.38 95 LEU A O 1
ATOM 742 N N . SER A 1 96 ? -16.930 -5.423 5.496 1.00 94.12 96 SER A N 1
ATOM 743 C CA . SER A 1 96 ? -18.213 -5.926 6.002 1.00 94.12 96 SER A CA 1
ATOM 744 C C . SER A 1 96 ? -18.739 -5.089 7.170 1.00 94.12 96 SER A C 1
ATOM 746 O O . SER A 1 96 ? -19.947 -4.952 7.330 1.00 94.12 96 SER A O 1
ATOM 748 N N . LEU A 1 97 ? -17.850 -4.528 7.998 1.00 92.81 97 LEU A N 1
ATOM 749 C CA . LEU A 1 97 ? -18.227 -3.611 9.073 1.00 92.81 97 LEU A CA 1
ATOM 750 C C . LEU A 1 97 ? -18.696 -2.253 8.519 1.00 92.81 97 LEU A C 1
ATOM 752 O O . LEU A 1 97 ? -19.716 -1.732 8.960 1.00 92.81 97 LEU A O 1
ATOM 756 N N . LEU A 1 98 ? -17.979 -1.702 7.534 1.00 90.44 98 LEU A N 1
ATOM 757 C CA . LEU A 1 98 ? -18.281 -0.400 6.924 1.00 90.44 98 LEU A CA 1
ATOM 758 C C . LEU A 1 98 ? -19.599 -0.385 6.136 1.00 90.44 98 LEU A C 1
ATOM 760 O O . LEU A 1 98 ? -20.274 0.639 6.091 1.00 90.44 98 LEU A O 1
ATOM 764 N N . GLU A 1 99 ? -19.979 -1.501 5.514 1.00 87.94 99 GLU A N 1
ATOM 765 C CA . GLU A 1 99 ? -21.207 -1.599 4.710 1.00 87.94 99 GLU A CA 1
ATOM 766 C C . GLU A 1 99 ? -22.492 -1.549 5.548 1.00 87.94 99 GLU A C 1
ATOM 768 O O . GLU A 1 99 ? -23.553 -1.169 5.049 1.00 87.94 99 GLU A O 1
ATOM 773 N N . LYS A 1 100 ? -22.415 -1.916 6.828 1.00 81.69 100 LYS A N 1
ATOM 774 C CA . LYS A 1 100 ? -23.594 -2.201 7.649 1.00 81.69 100 LYS A CA 1
ATOM 775 C C . LYS A 1 100 ? -24.289 -0.979 8.277 1.00 81.69 100 LYS A C 1
ATOM 777 O O . LYS A 1 100 ? -25.303 -1.184 8.932 1.00 81.69 100 LYS A O 1
ATOM 782 N N . ASN A 1 101 ? -23.820 0.259 8.049 1.00 65.38 101 ASN A N 1
ATOM 783 C CA . ASN A 1 101 ? -24.477 1.532 8.438 1.00 65.38 101 ASN A CA 1
ATOM 784 C C . ASN A 1 101 ? -25.302 1.445 9.741 1.00 65.38 101 ASN A C 1
ATOM 786 O O . ASN A 1 101 ? -26.535 1.474 9.727 1.00 65.38 101 ASN A O 1
ATOM 790 N N . PHE A 1 102 ? -24.626 1.264 10.872 1.00 59.12 102 PHE A N 1
ATOM 791 C CA . PHE A 1 102 ? -25.293 0.818 12.088 1.00 59.12 102 PHE A CA 1
ATOM 792 C C . PHE A 1 102 ? -25.859 1.945 12.972 1.00 59.12 102 PHE A C 1
ATOM 794 O O . PHE A 1 102 ? -25.163 2.931 13.218 1.00 59.12 102 PHE A O 1
ATOM 801 N N . PRO A 1 103 ? -27.062 1.769 13.556 1.00 53.66 103 PRO A N 1
ATOM 802 C CA . PRO A 1 103 ? -27.501 2.531 14.724 1.00 53.66 103 PRO A CA 1
ATOM 803 C C . PRO A 1 103 ? -26.777 2.063 16.001 1.00 53.66 103 PRO A C 1
ATOM 805 O O . PRO A 1 103 ? -26.427 0.890 16.134 1.00 53.66 103 PRO A O 1
ATOM 808 N N . ASP A 1 104 ? -26.578 2.968 16.960 1.00 62.00 104 ASP A N 1
ATOM 809 C CA . ASP A 1 104 ? -25.779 2.748 18.177 1.00 62.00 104 ASP A CA 1
ATOM 810 C C . ASP A 1 104 ? -26.457 1.741 19.140 1.00 62.00 104 ASP A C 1
ATOM 812 O O . ASP A 1 104 ? -27.253 2.101 20.007 1.00 62.00 104 ASP A O 1
ATOM 816 N N . SER A 1 105 ? -26.206 0.439 18.945 1.00 68.06 105 SER A N 1
ATOM 817 C CA . SER A 1 105 ? -26.808 -0.660 19.719 1.00 68.06 105 SER A CA 1
ATOM 818 C C . SER A 1 105 ? -25.755 -1.613 20.296 1.00 68.06 105 SER A C 1
ATOM 820 O O . SER A 1 105 ? -24.644 -1.724 19.782 1.00 68.06 105 SER A O 1
ATOM 822 N N . ALA A 1 106 ? -26.098 -2.366 21.348 1.00 70.50 106 ALA A N 1
ATOM 823 C CA . ALA A 1 106 ? -25.167 -3.304 21.990 1.00 70.50 106 ALA A CA 1
ATOM 824 C C . ALA A 1 106 ? -24.653 -4.409 21.041 1.00 70.50 106 ALA A C 1
ATOM 826 O O . ALA A 1 106 ? -23.499 -4.822 21.140 1.00 70.50 106 ALA A O 1
ATOM 827 N N . SER A 1 107 ? -25.487 -4.860 20.095 1.00 71.88 107 SER A N 1
ATOM 828 C CA . SER A 1 107 ? -25.089 -5.840 19.070 1.00 71.88 107 SER A CA 1
ATOM 829 C C . SER A 1 107 ? -23.967 -5.314 18.167 1.00 71.88 107 SER A C 1
ATOM 831 O O . SER A 1 107 ? -23.004 -6.021 17.885 1.00 71.88 107 SER A O 1
ATOM 833 N N . VAL A 1 108 ? -24.031 -4.027 17.828 1.00 80.31 108 VAL A N 1
ATOM 834 C CA . VAL A 1 108 ? -23.068 -3.337 16.964 1.00 80.31 108 VAL A CA 1
ATOM 835 C C . VAL A 1 108 ? -21.719 -3.209 17.651 1.00 80.31 108 VAL A C 1
ATOM 837 O O . VAL A 1 108 ? -20.690 -3.457 17.034 1.00 80.31 108 VAL A O 1
ATOM 840 N N . GLN A 1 109 ? -21.706 -2.912 18.951 1.00 83.56 109 GLN A N 1
ATOM 841 C CA . GLN A 1 109 ? -20.458 -2.821 19.715 1.00 83.56 109 GLN A CA 1
ATOM 842 C C . GLN A 1 109 ? -19.689 -4.147 19.728 1.00 83.56 109 GLN A C 1
ATOM 844 O O . GLN A 1 109 ? -18.459 -4.143 19.681 1.00 83.56 109 GLN A O 1
ATOM 849 N N . LYS A 1 110 ? -20.407 -5.275 19.776 1.00 87.44 110 LYS A N 1
ATOM 850 C CA . LYS A 1 110 ? -19.806 -6.609 19.711 1.00 87.44 110 LYS A CA 1
ATOM 851 C C . LYS A 1 110 ? -19.227 -6.894 18.323 1.00 87.44 110 LYS A C 1
ATOM 853 O O . LYS A 1 110 ? -18.093 -7.352 18.236 1.00 87.44 110 LYS A O 1
ATOM 858 N N . GLU A 1 111 ? -19.962 -6.579 17.258 1.00 89.69 111 GLU A N 1
ATOM 859 C CA . GLU A 1 111 ? -19.476 -6.754 15.882 1.00 89.69 111 GLU A CA 1
ATOM 860 C C . GLU A 1 111 ? -18.257 -5.868 15.577 1.00 89.69 111 GLU A C 1
ATOM 862 O O . GLU A 1 111 ? -17.292 -6.345 14.983 1.00 89.69 111 GLU A O 1
ATOM 867 N N . GLU A 1 112 ? -18.255 -4.608 16.030 1.00 92.19 112 GLU A N 1
ATOM 868 C CA . GLU A 1 112 ? -17.091 -3.714 15.938 1.00 92.19 112 GLU A CA 1
ATOM 869 C C . GLU A 1 112 ? -15.860 -4.319 16.628 1.00 92.19 112 GLU A C 1
ATOM 871 O O . GLU A 1 112 ? -14.767 -4.312 16.056 1.00 92.19 112 GLU A O 1
ATOM 876 N N . LEU A 1 113 ? -16.039 -4.842 17.849 1.00 92.75 113 LEU A N 1
ATOM 877 C CA . LEU A 1 113 ? -14.972 -5.452 18.642 1.00 92.75 113 LEU A CA 1
ATOM 878 C C . LEU A 1 113 ? -14.411 -6.710 17.966 1.00 92.75 113 LEU A C 1
ATOM 880 O O . LEU A 1 113 ? -13.195 -6.852 17.848 1.00 92.75 113 LEU A O 1
ATOM 884 N N . GLU A 1 114 ? -15.274 -7.610 17.497 1.00 93.56 114 GLU A N 1
ATOM 885 C CA . GLU A 1 114 ? -14.847 -8.824 16.795 1.00 93.56 114 GLU A CA 1
ATOM 886 C C . GLU A 1 114 ? -14.110 -8.474 15.496 1.00 93.56 114 GLU A C 1
ATOM 888 O O . GLU A 1 114 ? -13.022 -8.994 15.224 1.00 93.56 114 GLU A O 1
ATOM 893 N N . ALA A 1 115 ? -14.648 -7.528 14.722 1.00 94.94 115 ALA A N 1
ATOM 894 C CA . ALA A 1 115 ? -14.054 -7.106 13.465 1.00 94.94 115 ALA A CA 1
ATOM 895 C C . ALA A 1 115 ? -12.654 -6.506 13.659 1.00 94.94 115 ALA A C 1
ATOM 897 O O . ALA A 1 115 ? -11.703 -6.882 12.964 1.00 94.94 115 ALA A O 1
ATOM 898 N N . ILE A 1 116 ? -12.497 -5.603 14.633 1.00 95.06 116 ILE A N 1
ATOM 899 C CA . ILE A 1 116 ? -11.208 -4.962 14.900 1.00 95.06 116 ILE A CA 1
ATOM 900 C C . ILE A 1 116 ? -10.200 -5.929 15.529 1.00 95.06 116 ILE A C 1
ATOM 902 O O . ILE A 1 116 ? -9.006 -5.822 15.245 1.00 95.06 116 ILE A O 1
ATOM 906 N N . GLN A 1 117 ? -10.639 -6.909 16.323 1.00 94.19 117 GLN A N 1
ATOM 907 C CA . GLN A 1 117 ? -9.768 -7.964 16.850 1.00 94.19 117 GLN A CA 1
ATOM 908 C C . GLN A 1 117 ? -9.199 -8.832 15.729 1.00 94.19 117 GLN A C 1
ATOM 910 O O . GLN A 1 117 ? -7.990 -9.073 15.681 1.00 94.19 117 GLN A O 1
ATOM 915 N N . ILE A 1 118 ? -10.049 -9.258 14.791 1.00 95.94 118 ILE A N 1
ATOM 916 C CA . ILE A 1 118 ? -9.605 -10.041 13.637 1.00 95.94 118 ILE A CA 1
ATOM 917 C C . ILE A 1 118 ? -8.638 -9.208 12.791 1.00 95.94 118 ILE A C 1
ATOM 919 O O . ILE A 1 118 ? -7.529 -9.665 12.512 1.00 95.94 118 ILE A O 1
ATOM 923 N N . ALA A 1 119 ? -9.008 -7.974 12.437 1.00 97.38 119 ALA A N 1
ATOM 924 C CA . ALA A 1 119 ? -8.179 -7.114 11.596 1.00 97.38 119 ALA A CA 1
ATOM 925 C C . ALA A 1 119 ? -6.811 -6.816 12.230 1.00 97.38 119 ALA A C 1
ATOM 927 O O . ALA A 1 119 ? -5.779 -6.976 11.580 1.00 97.38 119 ALA A O 1
ATOM 928 N N . THR A 1 120 ? -6.773 -6.439 13.510 1.00 96.38 120 THR A N 1
ATOM 929 C CA . THR A 1 120 ? -5.509 -6.144 14.205 1.00 96.38 120 THR A CA 1
ATOM 930 C C . THR A 1 120 ? -4.634 -7.387 14.357 1.00 96.38 120 THR A C 1
ATOM 932 O O . THR A 1 120 ? -3.425 -7.304 14.145 1.00 96.38 120 THR A O 1
ATOM 935 N N . SER A 1 121 ? -5.218 -8.560 14.622 1.00 95.44 121 SER A N 1
ATOM 936 C CA . SER A 1 121 ? -4.477 -9.825 14.660 1.00 95.44 121 SER A CA 1
ATOM 937 C C . SER A 1 121 ? -3.878 -10.187 13.297 1.00 95.44 121 SER A C 1
ATOM 939 O O . SER A 1 121 ? -2.705 -10.560 13.215 1.00 95.44 121 SER A O 1
ATOM 941 N N . ARG A 1 122 ? -4.652 -10.036 12.216 1.00 97.62 122 ARG A N 1
ATOM 942 C CA . ARG A 1 122 ? -4.204 -10.331 10.848 1.00 97.62 122 ARG A CA 1
ATOM 943 C C . ARG A 1 122 ? -3.143 -9.359 10.335 1.00 97.62 122 ARG A C 1
ATOM 945 O O . ARG A 1 122 ? -2.254 -9.783 9.614 1.00 97.62 122 ARG A O 1
ATOM 952 N N . LEU A 1 123 ? -3.194 -8.097 10.755 1.00 97.06 123 LEU A N 1
ATOM 953 C CA . LEU A 1 123 ? -2.232 -7.053 10.374 1.00 97.06 123 LEU A CA 1
ATOM 954 C C . LEU A 1 123 ? -1.054 -6.915 11.355 1.00 97.06 123 LEU A C 1
ATOM 956 O O . LEU A 1 123 ? -0.270 -5.965 11.270 1.00 97.06 123 LEU A O 1
ATOM 960 N N . GLU A 1 124 ? -0.932 -7.848 12.302 1.00 95.81 124 GLU A N 1
ATOM 961 C CA . GLU A 1 124 ? 0.132 -7.890 13.312 1.00 95.81 124 GLU A CA 1
ATOM 962 C C . GLU A 1 124 ? 0.194 -6.656 14.230 1.00 95.81 124 GLU A C 1
ATOM 964 O O . GLU A 1 124 ? 1.245 -6.292 14.754 1.00 95.81 124 GLU A O 1
ATOM 969 N N . ILE A 1 125 ? -0.951 -6.022 14.480 1.00 95.75 125 ILE A N 1
ATOM 970 C CA . ILE A 1 125 ? -1.120 -4.947 15.466 1.00 95.75 125 ILE A CA 1
ATOM 971 C C . ILE A 1 125 ? -1.490 -5.593 16.812 1.00 95.75 125 ILE A C 1
ATOM 973 O O . ILE A 1 125 ? -2.611 -5.472 17.302 1.00 95.75 125 ILE A O 1
ATOM 977 N N . LYS A 1 126 ? -0.568 -6.383 17.372 1.00 90.12 126 LYS A N 1
ATOM 978 C CA . LYS A 1 126 ? -0.834 -7.251 18.539 1.00 90.12 126 LYS A CA 1
ATOM 979 C C . LYS A 1 126 ? -0.291 -6.705 19.858 1.00 90.12 126 LYS A C 1
ATOM 981 O O . LYS A 1 126 ? -0.795 -7.060 20.917 1.00 90.12 126 LYS A O 1
ATOM 986 N N . SER A 1 127 ? 0.740 -5.863 19.815 1.00 90.50 127 SER A N 1
ATOM 987 C CA . SER A 1 127 ? 1.363 -5.298 21.016 1.00 90.50 127 SER A CA 1
ATOM 988 C C . SER A 1 127 ? 0.802 -3.911 21.349 1.00 90.50 127 SER A C 1
ATOM 990 O O . SER A 1 127 ? 0.438 -3.172 20.424 1.00 90.50 127 SER A O 1
ATOM 992 N N . PRO A 1 128 ? 0.817 -3.490 22.631 1.00 90.81 128 PRO A N 1
ATOM 993 C CA . PRO A 1 128 ? 0.468 -2.121 23.015 1.00 90.81 128 PRO A CA 1
ATOM 994 C C . PRO A 1 128 ? 1.236 -1.068 22.206 1.00 90.81 128 PRO A C 1
ATOM 996 O O . PRO A 1 128 ? 0.652 -0.087 21.752 1.00 90.81 128 PRO A O 1
ATOM 999 N N . PHE A 1 129 ? 2.527 -1.306 21.949 1.00 93.25 129 PHE A N 1
ATOM 1000 C CA . PHE A 1 129 ? 3.358 -0.420 21.136 1.00 93.25 129 PHE A CA 1
ATOM 1001 C C . PHE A 1 129 ? 2.880 -0.344 19.679 1.00 93.25 129 PHE A C 1
ATOM 1003 O O . PHE A 1 129 ? 2.674 0.751 19.163 1.00 93.25 129 PHE A O 1
ATOM 1010 N N . SER A 1 130 ? 2.637 -1.487 19.026 1.00 94.88 130 SER A N 1
ATOM 1011 C CA . SER A 1 130 ? 2.140 -1.513 17.640 1.00 94.88 130 SER A CA 1
ATOM 1012 C C . SER A 1 130 ? 0.785 -0.813 17.496 1.00 94.88 130 SER A C 1
ATOM 1014 O O . SER A 1 130 ? 0.550 -0.110 16.517 1.00 94.88 130 SER A O 1
ATOM 1016 N N . LEU A 1 131 ? -0.077 -0.930 18.509 1.00 95.38 131 LEU A N 1
ATOM 1017 C CA . LEU A 1 131 ? -1.358 -0.238 18.568 1.00 95.38 131 LEU A CA 1
ATOM 1018 C C . LEU A 1 131 ? -1.192 1.280 18.732 1.00 95.38 131 LEU A C 1
ATOM 1020 O O . LEU A 1 131 ? -1.915 2.045 18.093 1.00 95.38 131 LEU A O 1
ATOM 1024 N N . LEU A 1 132 ? -0.265 1.730 19.585 1.00 95.38 132 LEU A N 1
ATOM 1025 C CA . LEU A 1 132 ? 0.045 3.155 19.749 1.00 95.38 132 LEU A CA 1
ATOM 1026 C C . LEU A 1 132 ? 0.591 3.760 18.453 1.00 95.38 132 LEU A C 1
ATOM 1028 O O . LEU A 1 132 ? 0.132 4.829 18.047 1.00 95.38 132 LEU A O 1
ATOM 1032 N N . VAL A 1 133 ? 1.512 3.060 17.784 1.00 96.56 133 VAL A N 1
ATOM 1033 C CA . VAL A 1 133 ? 2.048 3.465 16.477 1.00 96.56 133 VAL A CA 1
ATOM 1034 C C . VAL A 1 133 ? 0.927 3.570 15.449 1.00 96.56 133 VAL A C 1
ATOM 1036 O O . VAL A 1 133 ? 0.817 4.588 14.775 1.00 96.56 133 VAL A O 1
ATOM 1039 N N . GLU A 1 134 ? 0.049 2.571 15.362 1.00 97.69 134 GLU A N 1
ATOM 1040 C CA . GLU A 1 134 ? -1.064 2.590 14.409 1.00 97.69 134 GLU A CA 1
ATOM 1041 C C . GLU A 1 134 ? -2.024 3.768 14.661 1.00 97.69 134 GLU A C 1
ATOM 1043 O O . GLU A 1 134 ? -2.406 4.474 13.726 1.00 97.69 134 GLU A O 1
ATOM 1048 N N . LYS A 1 135 ? -2.360 4.050 15.928 1.00 96.88 135 LYS A N 1
ATOM 1049 C CA . LYS A 1 135 ? -3.178 5.216 16.307 1.00 96.88 135 LYS A CA 1
ATOM 1050 C C . LYS A 1 135 ? -2.516 6.537 15.918 1.00 96.88 135 LYS A C 1
ATOM 1052 O O . LYS A 1 135 ? -3.195 7.426 15.407 1.00 96.88 135 LYS A O 1
ATOM 1057 N N . ALA A 1 136 ? -1.217 6.682 16.175 1.00 97.25 136 ALA A N 1
ATOM 1058 C CA . ALA A 1 136 ? -0.466 7.882 15.816 1.00 97.25 136 ALA A CA 1
ATOM 1059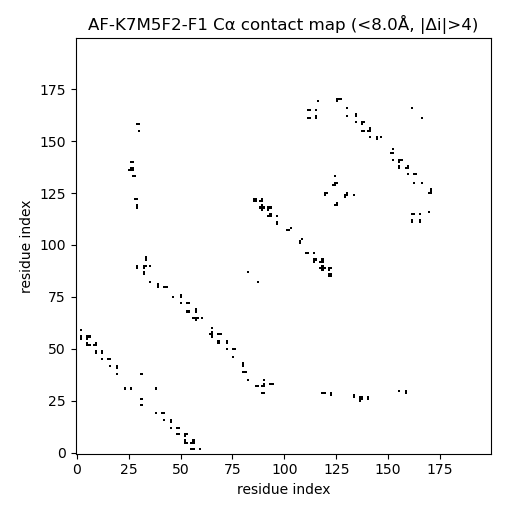 C C . ALA A 1 136 ? -0.410 8.071 14.293 1.00 97.25 136 ALA A C 1
ATOM 1061 O O . ALA A 1 136 ? -0.605 9.183 13.806 1.00 97.25 136 ALA A O 1
ATOM 1062 N N . THR A 1 137 ? -0.227 6.983 13.542 1.00 98.06 137 THR A N 1
ATOM 1063 C CA . THR A 1 137 ? -0.247 6.996 12.076 1.00 98.06 137 THR A CA 1
ATOM 1064 C C . THR A 1 137 ? -1.603 7.451 11.539 1.00 98.06 137 THR A C 1
ATOM 1066 O O . THR A 1 137 ? -1.642 8.355 10.709 1.00 98.06 137 THR A O 1
ATOM 1069 N N . LEU A 1 138 ? -2.716 6.912 12.051 1.00 97.56 138 LEU A N 1
ATOM 1070 C CA . LEU A 1 138 ? -4.062 7.350 11.654 1.00 97.56 138 LEU A CA 1
ATOM 1071 C C . LEU A 1 138 ? -4.307 8.835 11.947 1.00 97.56 138 LEU A C 1
ATOM 1073 O O . LEU A 1 138 ? -4.835 9.540 11.090 1.00 97.56 138 LEU A O 1
ATOM 1077 N N . LYS A 1 139 ? -3.900 9.325 13.127 1.00 97.19 139 LYS A N 1
ATOM 1078 C CA . LYS A 1 139 ? -4.014 10.750 13.486 1.00 97.19 139 LYS A CA 1
ATOM 1079 C C . LYS A 1 139 ? -3.238 11.637 12.518 1.00 97.19 139 LYS A C 1
ATOM 1081 O O . LYS A 1 139 ? -3.806 12.561 11.950 1.00 97.19 139 LYS A O 1
ATOM 1086 N N . LYS A 1 140 ? -1.979 11.290 12.255 1.00 96.81 140 LYS A N 1
ATOM 1087 C CA . LYS A 1 140 ? -1.138 12.021 11.306 1.00 96.81 140 LYS A CA 1
ATOM 1088 C C . LYS A 1 140 ? -1.734 12.032 9.897 1.00 96.81 140 LYS A C 1
ATOM 1090 O O . LYS A 1 140 ? -1.760 13.065 9.242 1.00 96.81 140 LYS A O 1
ATOM 1095 N N . GLN A 1 141 ? -2.237 10.894 9.420 1.00 95.56 141 GLN A N 1
ATOM 1096 C CA . GLN A 1 141 ? -2.894 10.833 8.112 1.00 95.56 141 GLN A CA 1
ATOM 1097 C C . GLN A 1 141 ? -4.160 11.689 8.053 1.00 95.56 141 GLN A C 1
ATOM 1099 O O . GLN A 1 141 ? -4.472 12.231 6.997 1.00 95.56 141 GLN A O 1
ATOM 1104 N N . LEU A 1 142 ? -4.892 11.791 9.163 1.00 95.38 142 LEU A N 1
ATOM 1105 C CA . LEU A 1 142 ? -6.085 12.620 9.260 1.00 95.38 142 LEU A CA 1
ATOM 1106 C C . LEU A 1 142 ? -5.742 14.118 9.214 1.00 95.38 142 LEU A C 1
ATOM 1108 O O . LEU A 1 142 ? -6.478 14.876 8.593 1.00 95.38 142 LEU A O 1
ATOM 1112 N N . GLU A 1 143 ? -4.622 14.523 9.816 1.00 94.94 143 GLU A N 1
ATOM 1113 C CA . GLU A 1 143 ? -4.087 15.894 9.753 1.00 94.94 143 GLU A CA 1
ATOM 1114 C C . GLU A 1 143 ? -3.600 16.271 8.342 1.00 94.94 143 GLU A C 1
ATOM 1116 O O . GLU A 1 143 ? -3.720 17.421 7.930 1.00 94.94 143 GLU A O 1
ATOM 1121 N N . GLU A 1 144 ? -3.060 15.307 7.589 1.00 93.31 144 GLU A N 1
ATOM 1122 C CA . GLU A 1 144 ? -2.532 15.516 6.232 1.00 93.31 144 GLU A CA 1
ATOM 1123 C C . GLU A 1 144 ? -3.608 15.418 5.125 1.00 93.31 144 GLU A C 1
ATOM 1125 O O . GLU A 1 144 ? -3.325 15.696 3.956 1.00 93.31 144 GLU A O 1
ATOM 1130 N N . VAL A 1 145 ? -4.836 14.997 5.451 1.00 92.69 145 VAL A N 1
ATOM 1131 C CA . VAL A 1 145 ? -5.921 14.841 4.472 1.00 92.69 145 VAL A CA 1
ATOM 1132 C C . VAL A 1 145 ? -6.478 16.197 4.034 1.00 92.69 145 VAL A C 1
ATOM 1134 O O . VAL A 1 145 ? -6.844 17.029 4.856 1.00 92.69 145 VAL A O 1
ATOM 1137 N N . SER A 1 146 ? -6.600 16.392 2.715 1.00 88.94 146 SER A N 1
ATOM 1138 C CA . SER A 1 146 ? -7.296 17.555 2.147 1.00 88.94 146 SER A CA 1
ATOM 1139 C C . SER A 1 146 ? -8.763 17.584 2.584 1.00 88.94 146 SER A C 1
ATOM 1141 O O . SER A 1 146 ? -9.444 16.557 2.525 1.00 88.94 146 SER A O 1
ATOM 1143 N N . GLU A 1 147 ? -9.269 18.770 2.928 1.00 83.38 147 GLU A N 1
ATOM 1144 C CA . GLU A 1 147 ? -10.674 19.001 3.297 1.00 83.38 147 GLU A CA 1
ATOM 1145 C C . GLU A 1 147 ? -11.666 18.589 2.195 1.00 83.38 147 GLU A C 1
ATOM 1147 O O . GLU A 1 147 ? -12.808 18.237 2.476 1.00 83.38 147 GLU A O 1
ATOM 1152 N N . GLU A 1 148 ? -11.225 18.540 0.937 1.00 83.56 148 GLU A N 1
ATOM 1153 C CA . GLU A 1 148 ? -12.051 18.113 -0.199 1.00 83.56 148 GLU A CA 1
ATOM 1154 C C . GLU A 1 148 ? -12.279 16.587 -0.236 1.00 83.56 148 GLU A C 1
ATOM 1156 O O . GLU A 1 148 ? -13.222 16.104 -0.864 1.00 83.56 148 GLU A O 1
ATOM 1161 N N . ASN A 1 149 ? -11.449 15.796 0.458 1.00 90.12 149 ASN A N 1
ATOM 1162 C CA . ASN A 1 149 ? -11.531 14.332 0.486 1.00 90.12 149 ASN A CA 1
ATOM 1163 C C . ASN A 1 149 ? -12.351 13.811 1.680 1.00 90.12 149 ASN A C 1
ATOM 1165 O O . ASN A 1 149 ? -11.879 12.991 2.473 1.00 90.12 149 ASN A O 1
ATOM 1169 N N . LEU A 1 150 ? -13.617 14.235 1.770 1.00 90.75 150 LEU A N 1
ATOM 1170 C CA . LEU A 1 150 ? -14.526 13.897 2.878 1.00 90.75 150 LEU A CA 1
ATOM 1171 C C . LEU A 1 150 ? -14.594 12.390 3.173 1.00 90.75 150 LEU A C 1
ATOM 1173 O O . LEU A 1 150 ? -14.397 11.981 4.310 1.00 90.75 150 LEU A O 1
ATOM 1177 N N . LYS A 1 151 ? -14.738 11.544 2.144 1.00 91.38 151 LYS A N 1
ATOM 1178 C CA . LYS A 1 151 ? -14.808 10.078 2.320 1.00 91.38 151 LYS A CA 1
ATOM 1179 C C . LYS A 1 151 ? -13.543 9.481 2.940 1.00 91.38 151 LYS A C 1
ATOM 1181 O O . LYS A 1 151 ? -13.610 8.506 3.681 1.00 91.38 151 LYS A O 1
ATOM 1186 N N . GLN A 1 152 ? -12.371 10.028 2.604 1.00 92.88 152 GLN A N 1
ATOM 1187 C CA . GLN A 1 152 ? -11.109 9.577 3.193 1.00 92.88 152 GLN A CA 1
ATOM 1188 C C . GLN A 1 152 ? -11.019 10.020 4.655 1.00 92.88 152 GLN A C 1
ATOM 1190 O O . GLN A 1 152 ? -10.591 9.237 5.502 1.00 92.88 152 GLN A O 1
ATOM 1195 N N . LYS A 1 153 ? -11.447 11.253 4.944 1.00 94.25 153 LYS A N 1
ATOM 1196 C CA . LYS A 1 153 ? -11.489 11.823 6.293 1.00 94.25 153 LYS A CA 1
ATOM 1197 C C . LYS A 1 153 ? -12.412 11.013 7.207 1.00 94.25 153 LYS A C 1
ATOM 1199 O O . LYS A 1 153 ? -11.971 10.575 8.266 1.00 94.25 153 LYS A O 1
ATOM 1204 N N . GLU A 1 154 ? -13.634 10.733 6.759 1.00 93.19 154 GLU A N 1
ATOM 1205 C CA . GLU A 1 154 ? -14.621 9.899 7.463 1.00 93.19 154 GLU A CA 1
ATOM 1206 C C . GLU A 1 154 ? -14.075 8.497 7.747 1.00 93.19 154 GLU A C 1
ATOM 1208 O O . GLU A 1 154 ? -14.157 8.008 8.873 1.00 93.19 154 GLU A O 1
ATOM 1213 N N . LEU A 1 155 ? -13.441 7.868 6.752 1.00 94.94 155 LEU A N 1
ATOM 1214 C CA . LEU A 1 155 ? -12.846 6.547 6.922 1.00 94.94 155 LEU A CA 1
ATOM 1215 C C . LEU A 1 155 ? -11.735 6.547 7.981 1.00 94.94 155 LEU A C 1
ATOM 1217 O O . LEU A 1 155 ? -11.713 5.683 8.856 1.00 94.94 155 LEU A O 1
ATOM 1221 N N . LEU A 1 156 ? -10.811 7.508 7.917 1.00 96.12 156 LEU A N 1
ATOM 1222 C CA . LEU A 1 156 ? -9.718 7.626 8.886 1.00 96.12 156 LEU A CA 1
ATOM 1223 C C . LEU A 1 156 ? -10.240 7.902 10.302 1.00 96.12 156 LEU A C 1
ATOM 1225 O O . LEU A 1 156 ? -9.749 7.299 11.257 1.00 96.12 156 LEU A O 1
ATOM 1229 N N . GLN A 1 157 ? -11.253 8.764 10.437 1.00 95.19 157 GLN A N 1
ATOM 1230 C CA . GLN A 1 157 ? -11.917 9.036 11.715 1.00 95.19 157 GLN A CA 1
ATOM 1231 C C . GLN A 1 157 ? -12.553 7.773 12.291 1.00 95.19 157 GLN A C 1
ATOM 1233 O O . GLN A 1 157 ? -12.346 7.468 13.466 1.00 95.19 157 GLN A O 1
ATOM 1238 N N . TYR A 1 158 ? -13.267 7.008 11.465 1.00 94.50 158 TYR A N 1
ATOM 1239 C CA . TYR A 1 158 ? -13.913 5.776 11.901 1.00 94.50 158 TYR A CA 1
ATOM 1240 C C . TYR A 1 158 ? -12.895 4.713 12.337 1.00 94.50 158 TYR A C 1
ATOM 1242 O O . TYR A 1 158 ? -13.029 4.127 13.411 1.00 94.50 158 TYR A O 1
ATOM 1250 N N . LEU A 1 159 ? -11.816 4.514 11.571 1.00 95.94 159 L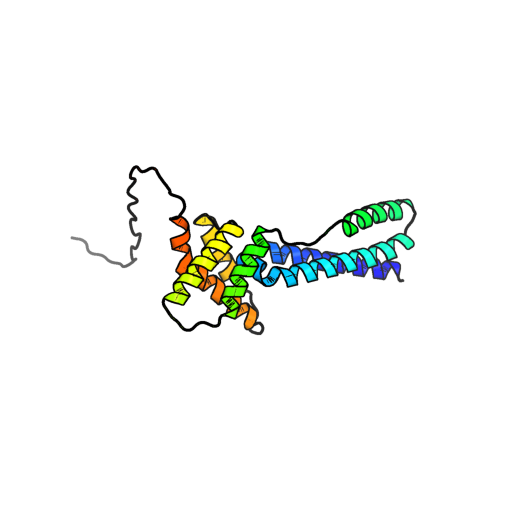EU A N 1
ATOM 1251 C CA . LEU A 1 159 ? -10.741 3.587 11.946 1.00 95.94 159 LEU A CA 1
ATOM 1252 C C . LEU A 1 159 ? -10.058 3.983 13.258 1.00 95.94 159 LEU A C 1
ATOM 1254 O O . LEU A 1 159 ? -9.782 3.127 14.103 1.00 95.94 159 LEU A O 1
ATOM 1258 N N . LEU A 1 160 ? -9.807 5.281 13.456 1.00 95.94 160 LEU A N 1
ATOM 1259 C CA . LEU A 1 160 ? -9.234 5.783 14.700 1.00 95.94 160 LEU A CA 1
ATOM 1260 C C . LEU A 1 160 ? -10.186 5.548 15.879 1.00 95.94 160 LEU A C 1
ATOM 1262 O O . LEU A 1 160 ? -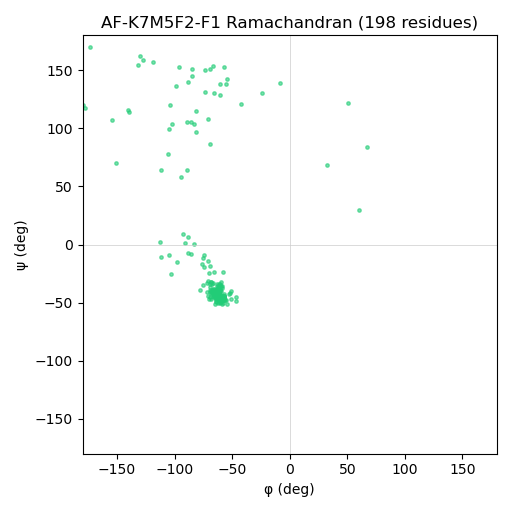9.744 5.088 16.933 1.00 95.94 160 LEU A O 1
ATOM 1266 N N . TYR A 1 161 ? -11.479 5.814 15.691 1.00 94.19 161 TYR A N 1
ATOM 1267 C CA . TYR A 1 161 ? -12.519 5.542 16.680 1.00 94.19 161 TYR A CA 1
ATOM 1268 C C . TYR A 1 161 ? -12.530 4.065 17.101 1.00 94.19 161 TYR A C 1
ATOM 1270 O O . TYR A 1 161 ? -12.463 3.787 18.301 1.00 94.19 161 TYR A O 1
ATOM 1278 N N . LEU A 1 162 ? -12.501 3.123 16.149 1.00 93.38 162 LEU A N 1
ATOM 1279 C CA . LEU A 1 162 ? -12.471 1.687 16.450 1.00 93.38 162 LEU A CA 1
ATOM 1280 C C . LEU A 1 162 ? -11.270 1.316 17.329 1.00 93.38 162 LEU A C 1
ATOM 1282 O O . LEU A 1 162 ? -11.421 0.619 18.334 1.00 93.38 162 LEU A O 1
ATOM 1286 N N . LEU A 1 163 ? -10.076 1.828 17.014 1.00 93.62 163 LEU A N 1
ATOM 1287 C CA . LEU A 1 163 ? -8.882 1.566 17.821 1.00 93.62 163 LEU A CA 1
ATOM 1288 C C . LEU A 1 163 ? -8.920 2.236 19.199 1.00 93.62 163 LEU A C 1
ATOM 1290 O O . LEU A 1 163 ? -8.345 1.710 20.158 1.00 93.62 163 LEU A O 1
ATOM 1294 N N . VAL A 1 164 ? -9.526 3.416 19.327 1.00 91.88 164 VAL A N 1
ATOM 1295 C CA . VAL A 1 164 ? -9.657 4.106 20.619 1.00 91.88 164 VAL 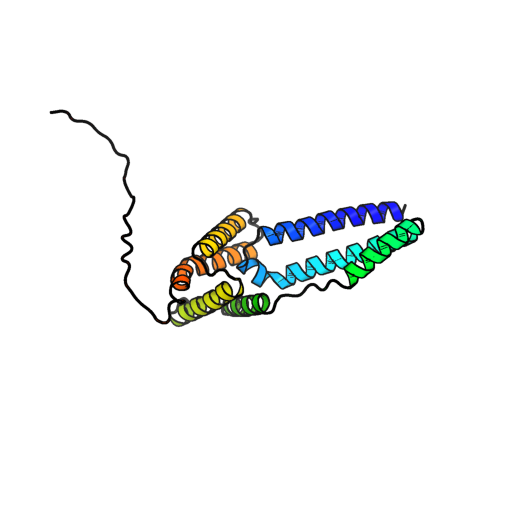A CA 1
ATOM 1296 C C . VAL A 1 164 ? -10.644 3.371 21.519 1.00 91.88 164 VAL A C 1
ATOM 1298 O O . VAL A 1 164 ? -10.298 3.098 22.669 1.00 91.88 164 VAL A O 1
ATOM 1301 N N . LYS A 1 165 ? -11.808 2.995 20.980 1.00 89.25 165 LYS A N 1
ATOM 1302 C CA . LYS A 1 165 ? -12.882 2.314 21.709 1.00 89.25 165 LYS A CA 1
ATOM 1303 C C . LYS A 1 165 ? -12.494 0.893 22.117 1.00 89.25 165 LYS A C 1
ATOM 1305 O O . LYS A 1 165 ? -12.640 0.529 23.278 1.00 89.25 165 LYS A O 1
ATOM 1310 N N . HIS A 1 166 ? -11.935 0.119 21.188 1.00 85.31 166 HIS A N 1
ATOM 1311 C CA . HIS A 1 166 ? -11.757 -1.330 21.358 1.00 85.31 166 HIS A CA 1
ATOM 1312 C C . HIS A 1 166 ? -10.294 -1.771 21.500 1.00 85.31 166 HIS A C 1
ATOM 1314 O O . HIS A 1 166 ? -10.017 -2.901 21.890 1.00 85.31 166 HIS A O 1
ATOM 1320 N N . GLY A 1 167 ? -9.325 -0.884 21.246 1.00 68.25 167 GLY A N 1
ATOM 1321 C CA . GLY A 1 167 ? -7.907 -1.259 21.216 1.00 68.25 167 GLY A CA 1
ATOM 1322 C C . GLY A 1 167 ? -7.321 -1.710 22.561 1.00 68.25 167 GLY A C 1
ATOM 1323 O O . GLY A 1 167 ? -6.339 -2.447 22.569 1.00 68.25 167 GLY A O 1
ATOM 1324 N N . LYS A 1 168 ? -7.904 -1.314 23.702 1.00 67.75 168 LYS A N 1
ATOM 1325 C CA . LYS A 1 168 ? -7.430 -1.750 25.033 1.00 67.75 168 LYS A CA 1
ATOM 1326 C C . LYS A 1 168 ? -7.760 -3.223 25.315 1.00 67.75 168 LYS A C 1
ATOM 1328 O O . LYS A 1 168 ? -6.957 -3.923 25.925 1.00 67.75 168 LYS A O 1
ATOM 1333 N N . SER A 1 169 ? -8.887 -3.710 24.800 1.00 56.81 169 SER A N 1
ATOM 1334 C CA . SER A 1 169 ? -9.355 -5.090 24.983 1.00 56.81 169 SER A CA 1
ATOM 1335 C C . SER A 1 169 ? -8.520 -6.118 24.207 1.00 56.81 169 SER A C 1
ATOM 1337 O O . SER A 1 169 ? -8.581 -7.309 24.496 1.00 56.81 169 SER A O 1
ATOM 1339 N N . ASN A 1 170 ? -7.690 -5.676 23.255 1.00 49.84 170 ASN A N 1
ATOM 1340 C CA . ASN A 1 170 ? -6.862 -6.549 22.414 1.00 49.84 170 ASN A CA 1
ATOM 1341 C C . ASN A 1 170 ? -5.626 -7.116 23.137 1.00 49.84 170 ASN A C 1
ATOM 1343 O O . ASN A 1 170 ? -5.055 -8.099 22.677 1.00 49.84 170 ASN A O 1
ATOM 1347 N N . CYS A 1 171 ? -5.221 -6.535 24.274 1.00 43.50 171 CYS A N 1
ATOM 1348 C CA . CYS A 1 171 ? -4.035 -6.976 25.022 1.00 43.50 171 CYS A CA 1
ATOM 1349 C C . CYS A 1 171 ? -4.325 -8.087 26.048 1.00 43.50 171 CYS A C 1
ATOM 1351 O O . CYS A 1 171 ? -3.390 -8.615 26.641 1.00 43.50 171 CYS A O 1
ATOM 1353 N N . GLN A 1 172 ? -5.594 -8.445 26.279 1.00 43.09 172 GLN A N 1
ATOM 1354 C CA . GLN A 1 172 ? -5.974 -9.397 27.334 1.00 43.09 172 GLN A CA 1
ATOM 1355 C C . GLN A 1 172 ? -6.197 -10.837 26.841 1.00 43.09 172 GLN A C 1
ATOM 1357 O O . GLN A 1 172 ? -6.182 -11.759 27.650 1.00 43.09 172 GLN A O 1
ATOM 1362 N N . PHE A 1 173 ? -6.347 -11.075 25.532 1.00 42.81 173 PHE A N 1
ATOM 1363 C CA . PHE A 1 173 ? -6.735 -12.398 25.009 1.00 42.81 173 PHE A CA 1
ATOM 1364 C C . PHE A 1 173 ? -5.576 -13.368 24.718 1.00 42.81 173 PHE A C 1
ATOM 1366 O O . PHE A 1 173 ? -5.814 -14.470 24.230 1.00 42.81 173 PHE A O 1
ATOM 1373 N N . GLN A 1 174 ? -4.332 -13.021 25.064 1.00 45.06 174 GLN A N 1
ATOM 1374 C CA . GLN A 1 174 ? -3.215 -13.975 25.093 1.00 45.06 174 GLN A CA 1
ATOM 1375 C C . GLN A 1 174 ? -2.752 -14.227 26.527 1.00 45.06 174 GLN A C 1
ATOM 1377 O O . GLN A 1 174 ? -1.638 -13.885 26.892 1.00 45.06 174 GLN A O 1
ATOM 1382 N N . ASN A 1 175 ? -3.622 -14.810 27.350 1.00 33.50 175 ASN A N 1
ATOM 1383 C CA . ASN A 1 175 ? -3.201 -15.517 28.560 1.00 33.50 175 ASN A CA 1
ATOM 1384 C C . ASN A 1 175 ? -4.204 -16.628 28.891 1.00 33.50 175 ASN A C 1
ATOM 1386 O O . ASN A 1 175 ? -4.965 -16.573 29.854 1.00 33.50 175 ASN A O 1
ATOM 1390 N N . GLY A 1 176 ? -4.199 -17.662 28.050 1.00 33.66 176 GLY A N 1
ATOM 1391 C CA . GLY A 1 176 ? -4.727 -18.970 28.411 1.00 33.66 176 GLY A CA 1
ATOM 1392 C C . GLY A 1 176 ? -3.665 -19.751 29.184 1.00 33.66 176 GLY A C 1
ATOM 1393 O O . GLY A 1 176 ? -2.736 -20.279 28.581 1.00 33.66 176 GLY A O 1
ATOM 1394 N N . SER A 1 177 ? -3.849 -19.830 30.506 1.00 41.00 177 SER A N 1
ATOM 1395 C CA . SER A 1 177 ? -3.232 -20.769 31.465 1.00 41.00 177 SER A CA 1
ATOM 1396 C C . SER A 1 177 ? -1.718 -20.675 31.724 1.00 41.00 177 SER A C 1
ATOM 1398 O O . SER A 1 177 ? -0.938 -21.459 31.202 1.00 41.00 177 SER A O 1
ATOM 1400 N N . HIS A 1 178 ? -1.328 -19.773 32.631 1.00 35.25 178 HIS A N 1
ATOM 1401 C CA . HIS A 1 178 ? -0.762 -20.100 33.956 1.00 35.25 178 HIS A CA 1
ATOM 1402 C C . HIS A 1 178 ? -0.495 -18.785 34.722 1.00 35.25 178 HIS A C 1
ATOM 1404 O O . HIS A 1 178 ? 0.295 -17.955 34.286 1.00 35.25 178 HIS A O 1
ATOM 1410 N N . SER A 1 179 ? -1.159 -18.569 35.863 1.00 34.28 179 SER A N 1
ATOM 1411 C CA . SER A 1 179 ? -0.760 -17.520 36.823 1.00 34.28 179 SER A CA 1
ATOM 1412 C C . SER A 1 179 ? 0.573 -17.911 37.497 1.00 34.28 179 SER A C 1
ATOM 1414 O O . SER A 1 179 ? 0.829 -19.107 37.651 1.00 34.28 179 SER A O 1
ATOM 1416 N N . PRO A 1 180 ? 1.409 -16.943 37.925 1.00 34.62 180 PRO A N 1
ATOM 1417 C CA . PRO A 1 180 ? 1.115 -16.188 39.142 1.00 34.62 180 PRO A CA 1
ATOM 1418 C C . PRO A 1 180 ? 1.245 -14.659 39.013 1.00 34.62 180 PRO A C 1
ATOM 1420 O O . PRO A 1 180 ? 1.956 -14.114 38.178 1.00 34.62 180 PRO A O 1
ATOM 1423 N N . LYS A 1 181 ? 0.488 -14.014 39.901 1.00 37.94 181 LYS A N 1
ATOM 1424 C CA . LYS A 1 181 ? 0.386 -12.598 40.272 1.00 37.94 181 LYS A CA 1
ATOM 1425 C C . LYS A 1 181 ? 1.626 -11.736 39.983 1.00 37.94 181 LYS A C 1
ATOM 1427 O O . LYS A 1 181 ? 2.703 -12.017 40.496 1.00 37.94 181 LYS A O 1
ATOM 1432 N N . HIS A 1 182 ? 1.405 -10.598 39.327 1.00 32.03 182 HIS A N 1
ATOM 1433 C CA . HIS A 1 182 ? 2.165 -9.384 39.611 1.00 32.03 182 HIS A CA 1
ATOM 1434 C C . HIS A 1 182 ? 1.218 -8.181 39.557 1.00 32.03 182 HIS A C 1
ATOM 1436 O O . HIS A 1 182 ? 0.614 -7.897 38.523 1.00 32.03 182 HIS A O 1
ATOM 1442 N N . GLU A 1 183 ? 1.041 -7.528 40.703 1.00 31.31 183 GLU A N 1
ATOM 1443 C CA . GLU A 1 183 ? 0.362 -6.239 40.824 1.00 31.31 183 GLU A CA 1
ATOM 1444 C C . GLU A 1 183 ? 1.125 -5.201 39.994 1.00 31.31 183 GLU A C 1
ATOM 1446 O O . GLU A 1 183 ? 2.344 -5.066 40.125 1.00 31.31 183 GLU A O 1
ATOM 1451 N N . CYS A 1 184 ? 0.409 -4.484 39.128 1.00 27.27 184 CYS A N 1
ATOM 1452 C CA . CYS A 1 184 ? 0.905 -3.268 38.501 1.00 27.27 184 CYS A CA 1
ATOM 1453 C C . CYS A 1 184 ? 0.210 -2.101 39.203 1.00 27.27 184 CYS A C 1
ATOM 1455 O O . CYS A 1 184 ? -0.966 -1.829 38.955 1.00 27.27 184 CYS A O 1
ATOM 1457 N N . HIS A 1 185 ? 0.920 -1.474 40.139 1.00 31.03 185 HIS A N 1
ATOM 1458 C CA . HIS A 1 185 ? 0.526 -0.187 40.691 1.00 31.03 185 HIS A CA 1
ATOM 1459 C C . HIS A 1 185 ? 0.742 0.882 39.620 1.00 31.03 185 HIS A C 1
ATOM 1461 O O . HIS A 1 185 ? 1.875 1.231 39.301 1.00 31.03 185 HIS A O 1
ATOM 1467 N N . ASP A 1 186 ? -0.360 1.389 39.077 1.00 30.09 186 ASP A N 1
ATOM 1468 C CA . ASP A 1 186 ? -0.376 2.582 38.240 1.00 30.09 186 ASP A CA 1
ATOM 1469 C C . ASP A 1 186 ? -0.369 3.794 39.187 1.00 30.09 186 ASP A C 1
ATOM 1471 O O . ASP A 1 186 ? -1.391 4.150 39.780 1.00 30.09 186 ASP A O 1
ATOM 1475 N N . GLN A 1 187 ? 0.811 4.371 39.434 1.00 33.16 187 GLN A N 1
ATOM 1476 C CA . GLN A 1 187 ? 0.918 5.659 40.117 1.00 33.16 187 GLN A CA 1
ATOM 1477 C C . GLN A 1 187 ? 0.773 6.772 39.083 1.00 33.16 187 GLN A C 1
ATOM 1479 O O . GLN A 1 187 ? 1.672 7.057 38.294 1.00 33.16 187 GLN A O 1
ATOM 1484 N N . SER A 1 188 ? -0.411 7.375 39.136 1.00 35.50 188 SER A N 1
ATOM 1485 C CA . SER A 1 188 ? -0.787 8.651 38.547 1.00 35.50 188 SER A CA 1
ATOM 1486 C C . SER A 1 188 ? 0.312 9.701 38.745 1.00 35.50 188 SER A C 1
ATOM 1488 O O . SER A 1 188 ? 0.668 10.020 39.879 1.00 35.50 188 SER A O 1
ATOM 1490 N N . LEU A 1 189 ? 0.830 10.254 37.650 1.00 31.50 189 LEU A N 1
ATOM 1491 C CA . LEU A 1 189 ? 1.594 11.500 37.660 1.00 31.50 189 LEU A CA 1
ATOM 1492 C C . LEU A 1 189 ? 0.701 12.598 37.090 1.00 31.50 189 LEU A C 1
ATOM 1494 O O . LEU A 1 189 ? 0.831 12.999 35.937 1.00 31.50 189 LEU A O 1
ATOM 1498 N N . GLU A 1 190 ? -0.209 13.072 37.931 1.00 33.72 190 GLU A N 1
ATOM 1499 C CA . GLU A 1 190 ? -0.638 14.461 37.884 1.00 33.72 190 GLU A CA 1
ATOM 1500 C C . GLU A 1 190 ? 0.046 15.158 39.055 1.00 33.72 190 GLU A C 1
ATOM 1502 O O . GLU A 1 190 ? -0.129 14.761 40.205 1.00 33.72 190 GLU A O 1
ATOM 1507 N N . HIS A 1 191 ? 0.853 16.174 38.770 1.00 32.47 191 HIS A N 1
ATOM 1508 C CA . HIS A 1 191 ? 1.071 17.228 39.745 1.00 32.47 191 HIS A CA 1
ATOM 1509 C C . HIS A 1 191 ? 1.101 18.571 39.031 1.00 32.47 191 HIS A C 1
ATOM 1511 O O . HIS A 1 191 ? 1.964 18.856 38.198 1.00 32.47 191 HIS A O 1
ATOM 1517 N N . GLU A 1 192 ? 0.076 19.345 39.371 1.00 32.88 192 GLU A N 1
ATOM 1518 C CA . GLU A 1 192 ? -0.126 20.749 39.075 1.00 32.88 192 GLU A CA 1
ATOM 1519 C C . GLU A 1 192 ? 1.057 21.610 39.527 1.00 32.88 192 GLU A C 1
ATOM 1521 O O . GLU A 1 192 ? 1.641 21.424 40.596 1.00 32.88 192 GLU A O 1
ATOM 1526 N N . LEU A 1 193 ? 1.344 22.609 38.696 1.00 34.78 193 LEU A N 1
ATOM 1527 C CA . LEU A 1 193 ? 2.112 23.807 39.006 1.00 34.78 193 LEU A CA 1
ATOM 1528 C C . LEU A 1 193 ? 1.156 24.888 39.524 1.00 34.78 193 LEU A C 1
ATOM 1530 O O . LEU A 1 193 ? 0.485 25.501 38.701 1.00 34.78 193 LEU A O 1
ATOM 1534 N N . VAL A 1 194 ? 1.148 25.161 40.833 1.00 35.41 194 VAL A N 1
ATOM 1535 C CA . VAL A 1 194 ? 0.769 26.453 41.459 1.00 35.41 194 VAL A CA 1
ATOM 1536 C C . VAL A 1 194 ? 1.521 26.509 42.814 1.00 35.41 194 VAL A C 1
ATOM 1538 O O . VAL A 1 194 ? 1.374 25.581 43.600 1.00 35.41 194 VAL A O 1
ATOM 1541 N N . VAL A 1 195 ? 2.576 27.329 43.001 1.00 36.03 195 VAL A N 1
ATOM 1542 C CA . VAL A 1 195 ? 2.591 28.691 43.624 1.00 36.03 195 VAL A CA 1
ATOM 1543 C C . VAL A 1 195 ? 1.873 28.662 44.998 1.00 36.03 195 VAL A C 1
ATOM 1545 O O . VAL A 1 195 ? 0.736 28.229 45.059 1.00 36.03 195 VAL A O 1
ATOM 1548 N N . ASP A 1 196 ? 2.416 29.006 46.168 1.00 32.56 196 ASP A N 1
ATOM 1549 C CA . ASP A 1 196 ? 3.289 30.109 46.577 1.00 32.56 196 ASP A CA 1
ATOM 1550 C C . ASP A 1 196 ? 3.746 29.928 48.045 1.00 32.56 196 ASP A C 1
ATOM 1552 O O . ASP A 1 196 ? 3.205 29.102 48.779 1.00 32.56 196 ASP A O 1
ATOM 1556 N N . GLU A 1 197 ? 4.710 30.764 48.433 1.00 34.78 197 GLU A N 1
ATOM 1557 C CA . GLU A 1 197 ? 5.135 31.220 49.764 1.00 34.78 197 GLU A CA 1
ATOM 1558 C C . GLU A 1 197 ? 4.299 30.861 51.011 1.00 34.78 197 GLU A C 1
ATOM 1560 O O . GLU A 1 197 ? 3.091 31.073 51.073 1.00 34.78 197 GLU A O 1
ATOM 1565 N N . SER A 1 198 ? 4.998 30.519 52.104 1.00 36.94 198 SER A N 1
ATOM 1566 C CA . SER A 1 198 ? 5.068 31.366 53.316 1.00 36.94 198 SER A CA 1
ATOM 1567 C C . SER A 1 198 ? 5.950 30.721 54.385 1.00 36.94 198 SER A C 1
ATOM 1569 O O . SER A 1 198 ? 5.681 29.628 54.876 1.00 36.94 198 SER A O 1
ATOM 1571 N N . SER A 1 199 ? 7.002 31.445 54.755 1.00 42.31 199 SER A N 1
ATOM 1572 C CA . SER A 1 199 ? 7.820 31.215 55.944 1.00 42.31 199 SER A CA 1
ATOM 1573 C C . SER A 1 199 ? 7.009 31.459 57.220 1.00 42.31 199 SER A C 1
ATOM 1575 O O . SER A 1 199 ? 6.430 32.535 57.342 1.00 42.31 199 SER A O 1
ATOM 1577 N N . GLN A 1 200 ? 7.044 30.513 58.164 1.00 37.00 200 GLN A N 1
ATOM 1578 C CA . GLN A 1 200 ? 7.349 30.664 59.605 1.00 37.00 200 GLN A CA 1
ATOM 1579 C C . GLN A 1 200 ? 6.783 29.502 60.420 1.00 37.00 200 GLN A C 1
ATOM 1581 O O . GLN A 1 200 ? 5.582 29.193 60.277 1.00 37.00 200 GLN A O 1
#

Organism: Glycine max (NCBI:txid3847)

Solvent-accessible surface area (backbone atoms only — not comparable to full-atom values): 11797 Å² total; per-residue (Å²): 113,68,53,62,52,31,51,53,51,42,53,50,46,50,53,50,49,52,48,53,53,56,48,60,76,62,47,27,67,70,58,43,37,68,46,36,71,61,51,41,52,49,52,52,51,44,50,53,50,46,49,56,26,49,57,54,39,33,80,70,46,61,68,78,56,25,54,53,47,48,54,54,48,52,56,57,70,71,59,80,82,77,75,53,72,44,45,49,51,25,19,52,42,51,51,60,58,66,73,57,76,76,72,101,43,76,71,50,57,50,53,53,44,54,34,50,50,51,27,28,58,46,70,65,42,60,46,76,65,47,45,52,52,42,49,52,32,33,50,53,52,53,71,71,50,60,85,87,45,53,72,59,48,54,50,40,51,50,56,44,47,52,47,67,75,44,48,73,67,60,69,65,80,84,72,87,83,79,87,80,90,77,90,80,84,82,78,80,86,81,78,84,90,74,90,80,89,80,93,131